Protein AF-0000000084819377 (afdb_homodimer)

Foldseek 3Di:
DAADAADVVLVVLLVVLVVVLCCCVLELCVLVDDCQQAVDPVHPNVVSVVVNVVVCVVQVDPPSVDPLVPDDPLVNVVSVCCVPPVNVLSVVSNVQSPDRSHHDLVNLVSLLVNLVSQLVSLVVVLVVLVVPDCVVPPPVSSCCCNCPVRVCSNVVSVVSNVVSVVVVVVVVVVVVVVVVD/DAADAADVVLVVLLVVLVVVLCCLVLELCVLVDDCQQAVDPVHPNVVSVVVNVVCCVVQVDVPSVDDLVPDDPLVNVVSVCCVPPVNVLSVVSNVQSPDRRHHDLVNLVSLLVNLVSQLVSLVVVLVVLVVPDCVVPPPVSSCCCNCPVRVCSNVVSVVSNVVSVVVVVVVVVVVVVVVVD

Structure (mmCIF, N/CA/C/O backbone):
data_AF-0000000084819377-model_v1
#
loop_
_entity.id
_entity.type
_entity.pdbx_description
1 polymer 'Efficient mitochondria targeting-associated protein 19'
#
loop_
_atom_site.group_PDB
_atom_site.id
_atom_site.type_symbol
_atom_site.label_atom_id
_atom_site.label_alt_id
_atom_site.label_comp_id
_atom_site.label_asym_id
_atom_site.label_entity_id
_atom_site.label_seq_id
_atom_site.pdbx_PDB_ins_code
_atom_site.Cartn_x
_atom_site.Cartn_y
_atom_site.Cartn_z
_atom_site.occupancy
_atom_site.B_iso_or_equiv
_atom_site.auth_seq_id
_atom_site.auth_comp_id
_atom_site.auth_asym_id
_atom_site.auth_atom_id
_atom_site.pdbx_PDB_model_num
ATOM 1 N N . MET A 1 1 ? -9 20.891 17.906 1 63.66 1 MET A N 1
ATOM 2 C CA . MET A 1 1 ? -8.227 21.25 16.719 1 63.66 1 MET A CA 1
ATOM 3 C C . MET A 1 1 ? -9.133 21.812 15.625 1 63.66 1 MET A C 1
ATOM 5 O O . MET A 1 1 ? -10.227 21.297 15.391 1 63.66 1 MET A O 1
ATOM 9 N N . SER A 1 2 ? -8.789 22.969 15.109 1 68.5 2 SER A N 1
ATOM 10 C CA . SER A 1 2 ? -9.695 23.734 14.258 1 68.5 2 SER A CA 1
ATOM 11 C C . SER A 1 2 ? -10.039 22.969 12.984 1 68.5 2 SER A C 1
ATOM 13 O O . SER A 1 2 ? -9.148 22.422 12.328 1 68.5 2 SER A O 1
ATOM 15 N N . ALA A 1 3 ? -11.375 22.828 12.727 1 75.44 3 ALA A N 1
ATOM 16 C CA . ALA A 1 3 ? -11.914 22.172 11.539 1 75.44 3 ALA A CA 1
ATOM 17 C C . ALA A 1 3 ? -11.914 23.109 10.336 1 75.44 3 ALA A C 1
ATOM 19 O O . ALA A 1 3 ? -12.055 24.328 10.492 1 75.44 3 ALA A O 1
ATOM 20 N N . LEU A 1 4 ? -11.492 22.594 9.141 1 74.88 4 LEU A N 1
ATOM 21 C CA . LEU A 1 4 ? -11.672 23.344 7.898 1 74.88 4 LEU A CA 1
ATOM 22 C C . LEU A 1 4 ? -13.125 23.297 7.445 1 74.88 4 LEU A C 1
ATOM 24 O O . LEU A 1 4 ? -13.789 22.266 7.59 1 74.88 4 LEU A O 1
ATOM 28 N N . PRO A 1 5 ? -13.547 24.406 6.992 1 79.25 5 PRO A N 1
ATOM 29 C CA . PRO A 1 5 ? -14.945 24.453 6.559 1 79.25 5 PRO A CA 1
ATOM 30 C C . PRO A 1 5 ? -15.258 23.438 5.453 1 79.25 5 PRO A C 1
ATOM 32 O O . PRO A 1 5 ? -14.391 23.141 4.621 1 79.25 5 PRO A O 1
ATOM 35 N N . ARG A 1 6 ? -16.5 23.047 5.551 1 84.5 6 ARG A N 1
ATOM 36 C CA . ARG A 1 6 ? -16.984 22.047 4.605 1 84.5 6 ARG A CA 1
ATOM 37 C C . ARG A 1 6 ? -17.031 22.609 3.188 1 84.5 6 ARG A C 1
ATOM 39 O O . ARG A 1 6 ? -17.453 23.75 2.984 1 84.5 6 ARG A O 1
ATOM 46 N N . THR A 1 7 ? -16.484 21.812 2.221 1 87.31 7 THR A N 1
ATOM 47 C CA . THR A 1 7 ? -16.484 22.172 0.808 1 87.31 7 THR A CA 1
ATOM 48 C C . THR A 1 7 ? -17.266 21.141 -0.011 1 87.31 7 THR A C 1
ATOM 50 O O . THR A 1 7 ? -17.766 20.156 0.534 1 87.31 7 THR A O 1
ATOM 53 N N . TRP A 1 8 ? -17.422 21.5 -1.305 1 91 8 TRP A N 1
ATOM 54 C CA . TRP A 1 8 ? -18.125 20.562 -2.18 1 91 8 TRP A CA 1
ATOM 55 C C . TRP A 1 8 ? -17.375 19.234 -2.27 1 91 8 TRP A C 1
ATOM 57 O O . TRP A 1 8 ? -17.984 18.188 -2.51 1 91 8 TRP A O 1
ATOM 67 N N . ARG A 1 9 ? -16.062 19.312 -2.059 1 93.56 9 ARG A N 1
ATOM 68 C CA . ARG A 1 9 ? -15.266 18.094 -2.104 1 93.56 9 ARG A CA 1
ATOM 69 C C . ARG A 1 9 ? -15.648 17.156 -0.972 1 93.56 9 ARG A C 1
ATOM 71 O O . ARG A 1 9 ? -15.625 15.93 -1.145 1 93.56 9 ARG A O 1
ATOM 78 N N . ASP A 1 10 ? -15.961 17.688 0.132 1 94.88 10 ASP A N 1
ATOM 79 C CA . ASP A 1 10 ? -16.375 16.859 1.26 1 94.88 10 ASP A CA 1
ATOM 80 C C . ASP A 1 10 ? -17.656 16.094 0.938 1 94.88 10 ASP A C 1
ATOM 82 O O . ASP A 1 10 ? -17.812 14.938 1.333 1 94.88 10 ASP A O 1
ATOM 86 N N . ASN A 1 11 ? -18.547 16.781 0.23 1 94.88 11 ASN A N 1
ATOM 87 C CA . ASN A 1 11 ? -19.75 16.094 -0.208 1 94.88 11 ASN A CA 1
ATOM 88 C C . ASN A 1 11 ? -19.453 14.977 -1.2 1 94.88 11 ASN A C 1
ATOM 90 O O . ASN A 1 11 ? -20.047 13.906 -1.136 1 94.88 11 ASN A O 1
ATOM 94 N N . ALA A 1 12 ? -18.547 15.281 -2.094 1 96.69 12 ALA A N 1
ATOM 95 C CA . ALA A 1 12 ? -18.141 14.266 -3.061 1 96.69 12 ALA A CA 1
ATOM 96 C C . ALA A 1 12 ? -17.5 13.062 -2.361 1 96.69 12 ALA A C 1
ATOM 98 O O . ALA A 1 12 ? -17.797 11.914 -2.693 1 96.69 12 ALA A O 1
ATOM 99 N N . TYR A 1 13 ? -16.656 13.367 -1.35 1 97.31 13 TYR A N 1
ATOM 100 C CA . TYR A 1 13 ? -15.992 12.297 -0.609 1 97.31 13 TYR A CA 1
ATOM 101 C C . TYR A 1 13 ? -17 11.477 0.185 1 97.31 13 TYR A C 1
ATOM 103 O O . TYR A 1 13 ? -16.828 10.266 0.357 1 97.31 13 TYR A O 1
ATOM 111 N N . LEU A 1 14 ? -18.016 12.164 0.65 1 96.94 14 LEU A N 1
ATOM 112 C CA . LEU A 1 14 ? -19.078 11.461 1.362 1 96.94 14 LEU A CA 1
ATOM 113 C C . LEU A 1 14 ? -19.781 10.461 0.449 1 96.94 14 LEU A C 1
ATOM 115 O O . LEU A 1 14 ? -19.984 9.312 0.83 1 96.94 14 LEU A O 1
ATOM 119 N N . VAL A 1 15 ? -20.078 10.875 -0.725 1 97.81 15 VAL A N 1
ATOM 120 C CA . VAL A 1 15 ? -20.734 10 -1.688 1 97.81 15 VAL A CA 1
ATOM 121 C C . VAL A 1 15 ? -19.812 8.852 -2.064 1 97.81 15 VAL A C 1
ATOM 123 O O . VAL A 1 15 ? -20.234 7.688 -2.062 1 97.81 15 VAL A O 1
ATOM 126 N N . ILE A 1 16 ? -18.609 9.148 -2.338 1 97.75 16 ILE A N 1
ATOM 127 C CA . ILE A 1 16 ? -17.641 8.156 -2.773 1 97.75 16 ILE A CA 1
ATOM 128 C C . ILE A 1 16 ? -17.406 7.133 -1.662 1 97.75 16 ILE A C 1
ATOM 130 O O . ILE A 1 16 ? -17.375 5.93 -1.915 1 97.75 16 ILE A O 1
ATOM 134 N N . SER A 1 17 ? -17.25 7.602 -0.438 1 98 17 SER A N 1
ATOM 135 C CA . SER A 1 17 ? -17.031 6.699 0.684 1 98 17 SER A CA 1
ATOM 136 C C . SER A 1 17 ? -18.25 5.84 0.956 1 98 17 SER A C 1
ATOM 138 O O . SER A 1 17 ? -18.141 4.688 1.374 1 98 17 SER A O 1
ATOM 140 N N . SER A 1 18 ? -19.406 6.41 0.743 1 98 18 SER A N 1
ATOM 141 C CA . SER A 1 18 ? -20.641 5.633 0.896 1 98 18 SER A CA 1
ATOM 142 C C . SER A 1 18 ? -20.719 4.52 -0.145 1 98 18 SER A C 1
ATOM 144 O O . SER A 1 18 ? -21.125 3.4 0.169 1 98 18 SER A O 1
ATOM 146 N N . ILE A 1 19 ? -20.359 4.875 -1.316 1 97.44 19 ILE A N 1
ATOM 147 C CA . ILE A 1 19 ? -20.328 3.881 -2.385 1 97.44 19 ILE A CA 1
ATOM 148 C C . ILE A 1 19 ? -19.312 2.787 -2.055 1 97.44 19 ILE A C 1
ATOM 150 O O . ILE A 1 19 ? -19.609 1.599 -2.215 1 97.44 19 ILE A O 1
ATOM 154 N N . GLN A 1 20 ? -18.188 3.188 -1.617 1 97.69 20 GLN A N 1
ATOM 155 C CA . GLN A 1 20 ? -17.141 2.236 -1.249 1 97.69 20 GLN A CA 1
ATOM 156 C C . GLN A 1 20 ? -17.609 1.321 -0.12 1 97.69 20 GLN A C 1
ATOM 158 O O . GLN A 1 20 ? -17.391 0.108 -0.169 1 97.69 20 GLN A O 1
ATOM 163 N N . LEU A 1 21 ? -18.188 1.901 0.878 1 97.75 21 LEU A N 1
ATOM 164 C CA . LEU A 1 21 ? -18.703 1.137 2.006 1 97.75 21 LEU A CA 1
ATOM 165 C C . LEU A 1 21 ? -19.75 0.124 1.539 1 97.75 21 LEU A C 1
ATOM 167 O O . LEU A 1 21 ? -19.703 -1.045 1.93 1 97.75 21 LEU A O 1
ATOM 171 N N . SER A 1 22 ? -20.656 0.529 0.67 1 96.5 22 SER A N 1
ATOM 172 C CA . SER A 1 22 ? -21.688 -0.348 0.128 1 96.5 22 SER A CA 1
ATOM 173 C C . SER A 1 22 ? -21.078 -1.485 -0.685 1 96.5 22 SER A C 1
ATOM 175 O O . SER A 1 22 ? -21.469 -2.643 -0.539 1 96.5 22 SER A O 1
ATOM 177 N N . ALA A 1 23 ? -20.109 -1.121 -1.503 1 94.44 23 ALA A N 1
ATOM 178 C CA . ALA A 1 23 ? -19.453 -2.131 -2.328 1 94.44 23 ALA A CA 1
ATOM 179 C C . ALA A 1 23 ? -18.75 -3.174 -1.464 1 94.44 23 ALA A C 1
ATOM 181 O O . ALA A 1 23 ? -18.781 -4.371 -1.762 1 94.44 23 ALA A O 1
ATOM 182 N N . ILE A 1 24 ? -18.078 -2.711 -0.357 1 96.19 24 ILE A N 1
ATOM 183 C CA . ILE A 1 24 ? -17.391 -3.613 0.556 1 96.19 24 ILE A CA 1
ATOM 184 C C . ILE A 1 24 ? -18.391 -4.578 1.187 1 96.19 24 ILE A C 1
ATOM 186 O O . ILE A 1 24 ? -18.172 -5.797 1.168 1 96.19 24 ILE A O 1
ATOM 190 N N . LEU A 1 25 ? -19.484 -4.105 1.617 1 94.75 25 LEU A N 1
ATOM 191 C CA . LEU A 1 25 ? -20.453 -4.887 2.381 1 94.75 25 LEU A CA 1
ATOM 192 C C . LEU A 1 25 ? -21.297 -5.77 1.459 1 94.75 25 LEU A C 1
ATOM 194 O O . LEU A 1 25 ? -21.641 -6.898 1.815 1 94.75 25 LEU A O 1
ATOM 198 N N . LEU A 1 26 ? -21.531 -5.293 0.238 1 92.62 26 LEU A N 1
ATOM 199 C CA . LEU A 1 26 ? -22.531 -5.961 -0.597 1 92.62 26 LEU A CA 1
ATOM 200 C C . LEU A 1 26 ? -21.844 -6.855 -1.632 1 92.62 26 LEU A C 1
ATOM 202 O O . LEU A 1 26 ? -22.484 -7.754 -2.188 1 92.62 26 LEU A O 1
ATOM 206 N N . VAL A 1 27 ? -20.609 -6.605 -1.867 1 90.81 27 VAL A N 1
ATOM 207 C CA . VAL A 1 27 ? -19.969 -7.344 -2.953 1 90.81 27 VAL A CA 1
ATOM 208 C C . VAL A 1 27 ? -18.719 -8.047 -2.434 1 90.81 27 VAL A C 1
ATOM 210 O O . VAL A 1 27 ? -18.672 -9.281 -2.4 1 90.81 27 VAL A O 1
ATOM 213 N N . ASP A 1 28 ? -17.859 -7.293 -1.854 1 91.75 28 ASP A N 1
ATOM 214 C CA . ASP A 1 28 ? -16.516 -7.805 -1.569 1 91.75 28 ASP A CA 1
ATOM 215 C C . ASP A 1 28 ? -16.547 -8.805 -0.416 1 91.75 28 ASP A C 1
ATOM 217 O O . ASP A 1 28 ? -15.82 -9.797 -0.429 1 91.75 28 ASP A O 1
ATOM 221 N N . LEU A 1 29 ? -17.391 -8.594 0.552 1 92 29 LEU A N 1
ATOM 222 C CA . LEU A 1 29 ? -17.281 -9.375 1.776 1 92 29 LEU A CA 1
ATOM 223 C C . LEU A 1 29 ? -18.359 -10.453 1.831 1 92 29 LEU A C 1
ATOM 225 O O . LEU A 1 29 ? -18.391 -11.266 2.76 1 92 29 LEU A O 1
ATOM 229 N N . VAL A 1 30 ? -19.156 -10.586 0.846 1 89.81 30 VAL A N 1
ATOM 230 C CA . VAL A 1 30 ? -20.297 -11.508 0.843 1 89.81 30 VAL A CA 1
ATOM 231 C C . VAL A 1 30 ? -19.781 -12.938 1.033 1 89.81 30 VAL A C 1
ATOM 233 O O . VAL A 1 30 ? -20.375 -13.727 1.775 1 89.81 30 VAL A O 1
ATOM 236 N N . PRO A 1 31 ? -18.672 -13.281 0.448 1 86.75 31 PRO A N 1
ATOM 237 C CA . PRO A 1 31 ? -18.156 -14.648 0.643 1 86.75 31 PRO A CA 1
ATOM 238 C C . PRO A 1 31 ? -17.812 -14.945 2.1 1 86.75 31 PRO A C 1
ATOM 240 O O . PRO A 1 31 ? -17.672 -16.109 2.479 1 86.75 31 PRO A O 1
ATOM 243 N N . PHE A 1 32 ? -17.688 -13.992 2.893 1 90 32 PHE A N 1
ATOM 244 C CA . PHE A 1 32 ? -17.281 -14.188 4.281 1 90 32 PHE A CA 1
ATOM 245 C C . PHE A 1 32 ? -18.484 -14.172 5.207 1 90 32 PHE A C 1
ATOM 247 O O . PHE A 1 32 ? -18.359 -14.422 6.406 1 90 32 PHE A O 1
ATOM 254 N N . TYR A 1 33 ? -19.609 -13.906 4.562 1 90.69 33 TYR A N 1
ATOM 255 C CA . TYR A 1 33 ? -20.828 -13.977 5.359 1 90.69 33 TYR A CA 1
ATOM 256 C C . TYR A 1 33 ? -21.266 -15.422 5.547 1 90.69 33 TYR A C 1
ATOM 258 O O . TYR A 1 33 ? -21.031 -16.266 4.684 1 90.69 33 TYR A O 1
ATOM 266 N N . PRO A 1 34 ? -21.891 -15.688 6.742 1 90.69 34 PRO A N 1
ATOM 267 C CA . PRO A 1 34 ? -22.484 -17.031 6.859 1 90.69 34 PRO A CA 1
ATOM 268 C C . PRO A 1 34 ? -23.5 -17.328 5.758 1 90.69 34 PRO A C 1
ATOM 270 O O . PRO A 1 34 ? -24.344 -16.484 5.453 1 90.69 34 PRO A O 1
ATOM 273 N N . SER A 1 35 ? -23.328 -18.453 5.129 1 87 35 SER A N 1
ATOM 274 C CA . SER A 1 35 ? -24.156 -18.812 3.988 1 87 35 SER A CA 1
ATOM 275 C C . SER A 1 35 ? -25.625 -18.812 4.359 1 87 35 SER A C 1
ATOM 277 O O . SER A 1 35 ? -26.5 -18.609 3.506 1 87 35 SER A O 1
ATOM 279 N N . SER A 1 36 ? -26 -19 5.559 1 88.12 36 SER A N 1
ATOM 280 C CA . SER A 1 36 ? -27.391 -19.047 6.02 1 88.12 36 SER A CA 1
ATOM 281 C C . SER A 1 36 ? -28.062 -17.688 5.867 1 88.12 36 SER A C 1
ATOM 283 O O . SER A 1 36 ? -29.297 -17.594 5.824 1 88.12 36 SER A O 1
ATOM 285 N N . LEU A 1 37 ? -27.188 -16.719 5.66 1 88.19 37 LEU A N 1
ATOM 286 C CA . LEU A 1 37 ? -27.734 -15.367 5.633 1 88.19 37 LEU A CA 1
ATOM 287 C C . LEU A 1 37 ? -28.188 -15 4.223 1 88.19 37 LEU A C 1
ATOM 289 O O . LEU A 1 37 ? -29.047 -14.133 4.051 1 88.19 37 LEU A O 1
ATOM 293 N N . TYR A 1 38 ? -27.656 -15.648 3.203 1 88.44 38 TYR A N 1
ATOM 294 C CA . TYR A 1 38 ? -27.953 -15.117 1.879 1 88.44 38 TYR A CA 1
ATOM 295 C C . TYR A 1 38 ? -28.094 -16.234 0.858 1 88.44 38 TYR A C 1
ATOM 297 O O . TYR A 1 38 ? -28.641 -16.031 -0.23 1 88.44 38 TYR A O 1
ATOM 305 N N . ALA A 1 39 ? -27.703 -17.438 1.119 1 84.94 39 ALA A N 1
ATOM 306 C CA . ALA A 1 39 ? -27.625 -18.5 0.118 1 84.94 39 ALA A CA 1
ATOM 307 C C . ALA A 1 39 ? -29.016 -19.016 -0.245 1 84.94 39 ALA A C 1
ATOM 309 O O . ALA A 1 39 ? -29.312 -19.25 -1.419 1 84.94 39 ALA A O 1
ATOM 310 N N . ASP A 1 40 ? -29.844 -19.062 0.754 1 88.44 40 ASP A N 1
ATOM 311 C CA . ASP A 1 40 ? -31.188 -19.594 0.55 1 88.44 40 ASP A CA 1
ATOM 312 C C . ASP A 1 40 ? -32.125 -18.5 0.044 1 88.44 40 ASP A C 1
ATOM 314 O O . ASP A 1 40 ? -32.062 -17.359 0.515 1 88.44 40 ASP A O 1
ATOM 318 N N . PRO A 1 41 ? -32.938 -18.828 -0.947 1 90 41 PRO A N 1
ATOM 319 C CA . PRO A 1 41 ? -33.875 -17.828 -1.466 1 90 41 PRO A CA 1
ATOM 320 C C . PRO A 1 41 ? -34.781 -17.266 -0.385 1 90 41 PRO A C 1
ATOM 322 O O . PRO A 1 41 ? -35.312 -16.156 -0.521 1 90 41 PRO A O 1
ATOM 325 N N . SER A 1 42 ? -35.031 -17.938 0.578 1 88.38 42 SER A N 1
ATOM 326 C CA . SER A 1 42 ? -35.906 -17.5 1.659 1 88.38 42 SER A CA 1
ATOM 327 C C . SER A 1 42 ? -35.156 -16.641 2.666 1 88.38 42 SER A C 1
ATOM 329 O O . SER A 1 42 ? -35.75 -16.047 3.561 1 88.38 42 SER A O 1
ATOM 331 N N . SER A 1 43 ? -33.875 -16.516 2.508 1 88.44 43 SER A N 1
ATOM 332 C CA . SER A 1 43 ? -33.062 -15.742 3.436 1 88.44 43 SER A CA 1
ATOM 333 C C . SER A 1 43 ? -33.344 -14.25 3.283 1 88.44 43 SER A C 1
ATOM 335 O O . SER A 1 43 ? -33.625 -13.773 2.182 1 88.44 43 SER A O 1
ATOM 337 N N . PRO A 1 44 ? -33.406 -13.5 4.355 1 86.69 44 PRO A N 1
ATOM 338 C CA . PRO A 1 44 ? -33.656 -12.062 4.316 1 86.69 44 PRO A CA 1
ATOM 339 C C . PRO A 1 44 ? -32.656 -11.297 3.461 1 86.69 44 PRO A C 1
ATOM 341 O O . PRO A 1 44 ? -33 -10.227 2.928 1 86.69 44 PRO A O 1
ATOM 344 N N . LEU A 1 45 ? -31.469 -11.844 3.303 1 91.12 45 LEU A N 1
ATOM 345 C CA . LEU A 1 45 ? -30.453 -11.133 2.539 1 91.12 45 LEU A CA 1
ATOM 346 C C . LEU A 1 45 ? -30.141 -11.867 1.24 1 91.12 45 LEU A C 1
ATOM 348 O O . LEU A 1 45 ? -29 -11.844 0.766 1 91.12 45 LEU A O 1
ATOM 352 N N . HIS A 1 46 ? -31.062 -12.523 0.689 1 93 46 HIS A N 1
ATOM 353 C CA . HIS A 1 46 ? -30.859 -13.297 -0.527 1 93 46 HIS A CA 1
ATOM 354 C C . HIS A 1 46 ? -30.469 -12.406 -1.695 1 93 46 HIS A C 1
ATOM 356 O O . HIS A 1 46 ? -29.828 -12.859 -2.648 1 93 46 HIS A O 1
ATOM 362 N N . PHE A 1 47 ? -30.875 -11.133 -1.58 1 92.31 47 PHE A N 1
ATOM 363 C CA . PHE A 1 47 ? -30.516 -10.195 -2.643 1 92.31 47 PHE A CA 1
ATOM 364 C C . PHE A 1 47 ? -29.016 -10.109 -2.807 1 92.31 47 PHE A C 1
ATOM 366 O O . PHE A 1 47 ? -28.516 -9.812 -3.896 1 92.31 47 PHE A O 1
ATOM 373 N N . LEU A 1 48 ? -28.203 -10.391 -1.844 1 92.06 48 LEU A N 1
ATOM 374 C CA . LEU A 1 48 ? -26.75 -10.383 -1.918 1 92.06 48 LEU A CA 1
ATOM 375 C C . LEU A 1 48 ? -26.25 -11.477 -2.854 1 92.06 48 LEU A C 1
ATOM 377 O O . LEU A 1 48 ? -25.297 -11.266 -3.611 1 92.06 48 LEU A O 1
ATOM 381 N N . GLN A 1 49 ? -26.875 -12.562 -2.785 1 90.44 49 GLN A N 1
ATOM 382 C CA . GLN A 1 49 ? -26.516 -13.664 -3.672 1 90.44 49 GLN A CA 1
ATOM 383 C C . GLN A 1 49 ? -26.828 -13.328 -5.125 1 90.44 49 GLN A C 1
ATOM 385 O O . GLN A 1 49 ? -26.047 -13.641 -6.027 1 90.44 49 GLN A O 1
ATOM 390 N N . LEU A 1 50 ? -27.969 -12.727 -5.289 1 91.75 50 LEU A N 1
ATOM 391 C CA . LEU A 1 50 ? -28.375 -12.352 -6.641 1 91.75 50 LEU A CA 1
ATOM 392 C C . LEU A 1 50 ? -27.391 -11.344 -7.234 1 91.75 50 LEU A C 1
ATOM 394 O O . LEU A 1 50 ? -27.031 -11.445 -8.406 1 91.75 50 LEU A O 1
ATOM 398 N N . LEU A 1 51 ? -27.016 -10.438 -6.414 1 91.69 51 LEU A N 1
ATOM 399 C CA . LEU A 1 51 ? -26.047 -9.445 -6.852 1 91.69 51 LEU A CA 1
ATOM 400 C C . LEU A 1 51 ? -24.719 -10.109 -7.195 1 91.69 51 LEU A C 1
ATOM 402 O O . LEU A 1 51 ? -24.094 -9.781 -8.211 1 91.69 51 LEU A O 1
ATOM 406 N N . ARG A 1 52 ? -24.344 -10.953 -6.371 1 90.06 52 ARG A N 1
ATOM 407 C CA . ARG A 1 52 ? -23.094 -11.664 -6.59 1 90.06 52 ARG A CA 1
ATOM 408 C C . ARG A 1 52 ? -23.141 -12.492 -7.871 1 90.06 52 ARG A C 1
ATOM 410 O O . ARG A 1 52 ? -22.203 -12.477 -8.664 1 90.06 52 ARG A O 1
ATOM 417 N N . ASP A 1 53 ? -24.219 -13.203 -8.07 1 90.56 53 ASP A N 1
ATOM 418 C CA . ASP A 1 53 ? -24.406 -14.008 -9.273 1 90.56 53 ASP A CA 1
ATOM 419 C C . ASP A 1 53 ? -24.375 -13.141 -10.523 1 90.56 53 ASP A C 1
ATOM 421 O O . ASP A 1 53 ? -23.75 -13.516 -11.523 1 90.56 53 ASP A O 1
ATOM 425 N N . PHE A 1 54 ? -25.047 -12.07 -10.469 1 93.38 54 PHE A N 1
ATOM 426 C CA . PHE A 1 54 ? -25.031 -11.133 -11.594 1 93.38 54 PHE A CA 1
ATOM 427 C C . PHE A 1 54 ? -23.609 -10.68 -11.906 1 93.38 54 PHE A C 1
ATOM 429 O O . PHE A 1 54 ? -23.203 -10.656 -13.062 1 93.38 54 PHE A O 1
ATOM 436 N N . TYR A 1 55 ? -22.859 -10.297 -10.836 1 92.12 55 TYR A N 1
ATOM 437 C CA . TYR A 1 55 ? -21.5 -9.82 -10.984 1 92.12 55 TYR A CA 1
ATOM 438 C C . TYR A 1 55 ? -20.609 -10.891 -11.594 1 92.12 55 TYR A C 1
ATOM 440 O O . TYR A 1 55 ? -19.828 -10.617 -12.516 1 92.12 55 TYR A O 1
ATOM 448 N N . ILE A 1 56 ? -20.781 -12.094 -11.211 1 91.19 56 ILE A N 1
ATOM 449 C CA . ILE A 1 56 ? -19.969 -13.203 -11.688 1 91.19 56 ILE A CA 1
ATOM 450 C C . ILE A 1 56 ? -20.344 -13.523 -13.133 1 91.19 56 ILE A C 1
ATOM 452 O O . ILE A 1 56 ? -19.469 -13.75 -13.977 1 91.19 56 ILE A O 1
ATOM 456 N N . GLN A 1 57 ? -21.625 -13.531 -13.406 1 93.06 57 GLN A N 1
ATOM 457 C CA . GLN A 1 57 ? -22.078 -13.836 -14.75 1 93.06 57 GLN A CA 1
ATOM 458 C C . GLN A 1 57 ? -21.656 -12.758 -15.742 1 93.06 57 GLN A C 1
ATOM 460 O O . GLN A 1 57 ? -21.297 -13.062 -16.891 1 93.06 57 GLN A O 1
ATOM 465 N N . THR A 1 58 ? -21.672 -11.562 -15.289 1 93.5 58 THR A N 1
ATOM 466 C CA . THR A 1 58 ? -21.391 -10.43 -16.172 1 93.5 58 THR A CA 1
ATOM 467 C C . THR A 1 58 ? -19.891 -10.289 -16.406 1 93.5 58 THR A C 1
ATOM 469 O O . THR A 1 58 ? -19.469 -10.07 -17.547 1 93.5 58 THR A O 1
ATOM 472 N N . TYR A 1 59 ? -19.109 -10.484 -15.359 1 93.44 59 TYR A N 1
ATOM 473 C CA . TYR A 1 59 ? -17.703 -10.102 -15.469 1 93.44 59 TYR A CA 1
ATOM 474 C C . TYR A 1 59 ? -16.797 -11.328 -15.398 1 93.44 59 TYR A C 1
ATOM 476 O O . TYR A 1 59 ? -15.625 -11.258 -15.742 1 93.44 59 TYR A O 1
ATOM 484 N N . ASN A 1 60 ? -17.25 -12.422 -14.945 1 93.88 60 ASN A N 1
ATOM 485 C CA . ASN A 1 60 ? -16.438 -13.609 -14.75 1 93.88 60 ASN A CA 1
ATOM 486 C C . ASN A 1 60 ? -15.148 -13.289 -14 1 93.88 60 ASN A C 1
ATOM 488 O O . ASN A 1 60 ? -14.062 -13.695 -14.414 1 93.88 60 ASN A O 1
ATOM 492 N N . ASP A 1 61 ? -15.266 -12.547 -12.93 1 92.25 61 ASP A N 1
ATOM 493 C CA . ASP A 1 61 ? -14.133 -12.102 -12.125 1 92.25 61 ASP A CA 1
ATOM 494 C C . ASP A 1 61 ? -13.438 -13.273 -11.445 1 92.25 61 ASP A C 1
ATOM 496 O O . ASP A 1 61 ? -14.039 -13.945 -10.602 1 92.25 61 ASP A O 1
ATOM 500 N N . PRO A 1 62 ? -12.234 -13.453 -11.812 1 92.5 62 PRO A N 1
ATOM 501 C CA . PRO A 1 62 ? -11.547 -14.617 -11.25 1 92.5 62 PRO A CA 1
ATOM 502 C C . PRO A 1 62 ? -11.43 -14.555 -9.734 1 92.5 62 PRO A C 1
ATOM 504 O O . PRO A 1 62 ? -11.328 -15.594 -9.07 1 92.5 62 PRO A O 1
ATOM 507 N N . TYR A 1 63 ? -11.453 -13.406 -9.156 1 92.44 63 TYR A N 1
ATOM 508 C CA . TYR A 1 63 ? -11.328 -13.258 -7.715 1 92.44 63 TYR A CA 1
ATOM 509 C C . TYR A 1 63 ? -12.617 -13.664 -7.008 1 92.44 63 TYR A C 1
ATOM 511 O O . TYR A 1 63 ? -12.617 -13.906 -5.797 1 92.44 63 TYR A O 1
ATOM 519 N N . PHE A 1 64 ? -13.695 -13.734 -7.789 1 89.88 64 PHE A N 1
ATOM 520 C CA . PHE A 1 64 ? -14.992 -14.078 -7.203 1 89.88 64 PHE A CA 1
ATOM 521 C C . PHE A 1 64 ? -15.383 -15.508 -7.559 1 89.88 64 PHE A C 1
ATOM 523 O O . PHE A 1 64 ? -16.125 -16.156 -6.82 1 89.88 64 PHE A O 1
ATOM 530 N N . VAL A 1 65 ? -14.859 -15.977 -8.688 1 90.44 65 VAL A N 1
ATOM 531 C CA . VAL A 1 65 ? -15.195 -17.312 -9.148 1 90.44 65 VAL A CA 1
ATOM 532 C C . VAL A 1 65 ? -14.336 -18.344 -8.422 1 90.44 65 VAL A C 1
ATOM 534 O O . VAL A 1 65 ? -14.773 -19.469 -8.156 1 90.44 65 VAL A O 1
ATOM 537 N N . THR A 1 66 ? -13.156 -17.953 -8.016 1 90.75 66 THR A N 1
ATOM 538 C CA . THR A 1 66 ? -12.211 -18.828 -7.344 1 90.75 66 THR A CA 1
ATOM 539 C C . THR A 1 66 ? -12.508 -18.906 -5.848 1 90.75 66 THR A C 1
ATOM 541 O O . THR A 1 66 ? -12.719 -17.875 -5.199 1 90.75 66 THR A O 1
ATOM 544 N N . PRO A 1 67 ? -12.578 -20.141 -5.336 1 88.81 67 PRO A N 1
ATOM 545 C CA . PRO A 1 67 ? -12.719 -20.25 -3.883 1 88.81 67 PRO A CA 1
ATOM 546 C C . PRO A 1 67 ? -11.594 -19.547 -3.127 1 88.81 67 PRO A C 1
ATOM 548 O O . PRO A 1 67 ? -10.477 -19.438 -3.635 1 88.81 67 PRO A O 1
ATOM 551 N N . HIS A 1 68 ? -11.922 -19.094 -1.93 1 86.88 68 HIS A N 1
ATOM 552 C CA . HIS A 1 68 ? -11.008 -18.266 -1.153 1 86.88 68 HIS A CA 1
ATOM 553 C C . HIS A 1 68 ? -9.664 -18.953 -0.959 1 86.88 68 HIS A C 1
ATOM 555 O O . HIS A 1 68 ? -8.609 -18.328 -1.081 1 86.88 68 HIS A O 1
ATOM 561 N N . ASP A 1 69 ? -9.664 -20.234 -0.72 1 88.25 69 ASP A N 1
ATOM 562 C CA . ASP A 1 69 ? -8.445 -20.984 -0.46 1 88.25 69 ASP A CA 1
ATOM 563 C C . ASP A 1 69 ? -7.566 -21.062 -1.708 1 88.25 69 ASP A C 1
ATOM 565 O O . ASP A 1 69 ? -6.348 -21.234 -1.61 1 88.25 69 ASP A O 1
ATOM 569 N N . GLY A 1 70 ? -8.164 -20.906 -2.916 1 91.75 70 GLY A N 1
ATOM 570 C CA . GLY A 1 70 ? -7.445 -21.016 -4.176 1 91.75 70 GLY A CA 1
ATOM 571 C C . GLY A 1 70 ? -6.941 -19.672 -4.684 1 91.75 70 GLY A C 1
ATOM 572 O O . GLY A 1 70 ? -6.227 -19.609 -5.684 1 91.75 70 GLY A O 1
ATOM 573 N N . LEU A 1 71 ? -7.297 -18.594 -3.938 1 94.19 71 LEU A N 1
ATOM 574 C CA . LEU A 1 71 ? -6.879 -17.266 -4.355 1 94.19 71 LEU A CA 1
ATOM 575 C C . LEU A 1 71 ? -5.395 -17.047 -4.09 1 94.19 71 LEU A C 1
ATOM 577 O O . LEU A 1 71 ? -4.824 -17.672 -3.195 1 94.19 71 LEU A O 1
ATOM 581 N N . PRO A 1 72 ? -4.816 -16.188 -4.895 1 95.38 72 PRO A N 1
ATOM 582 C CA . PRO A 1 72 ? -3.414 -15.867 -4.613 1 95.38 72 PRO A CA 1
ATOM 583 C C . PRO A 1 72 ? -3.217 -15.234 -3.24 1 95.38 72 PRO A C 1
ATOM 585 O O . PRO A 1 72 ? -4.113 -14.547 -2.736 1 95.38 72 PRO A O 1
ATOM 588 N N . SER A 1 73 ? -2.059 -15.477 -2.658 1 96.12 73 SER A N 1
ATOM 589 C CA . SER A 1 73 ? -1.771 -15.055 -1.292 1 96.12 73 SER A CA 1
ATOM 590 C C . SER A 1 73 ? -1.966 -13.555 -1.127 1 96.12 73 SER A C 1
ATOM 592 O O . SER A 1 73 ? -2.531 -13.102 -0.13 1 96.12 73 SER A O 1
ATOM 594 N N . TRP A 1 74 ? -1.463 -12.797 -2.123 1 97.19 74 TRP A N 1
ATOM 595 C CA . TRP A 1 74 ? -1.54 -11.344 -2.008 1 97.19 74 TRP A CA 1
ATOM 596 C C . TRP A 1 74 ? -2.992 -10.875 -1.956 1 97.19 74 TRP A C 1
ATOM 598 O O . TRP A 1 74 ? -3.326 -9.945 -1.217 1 97.19 74 TRP A O 1
ATOM 608 N N . PHE A 1 75 ? -3.861 -11.523 -2.723 1 96.94 75 PHE A N 1
ATOM 609 C CA . PHE A 1 75 ? -5.262 -11.125 -2.738 1 96.94 75 PHE A CA 1
ATOM 610 C C . PHE A 1 75 ? -5.957 -11.523 -1.443 1 96.94 75 PHE A C 1
ATOM 612 O O . PHE A 1 75 ? -6.824 -10.805 -0.947 1 96.94 75 PHE A O 1
ATOM 619 N N . LYS A 1 76 ? -5.578 -12.648 -0.891 1 96.25 76 LYS A N 1
ATOM 620 C CA . LYS A 1 76 ? -6.098 -13.031 0.419 1 96.25 76 LYS A CA 1
ATOM 621 C C . LYS A 1 76 ? -5.766 -11.977 1.472 1 96.25 76 LYS A C 1
ATOM 623 O O . LYS A 1 76 ? -6.629 -11.586 2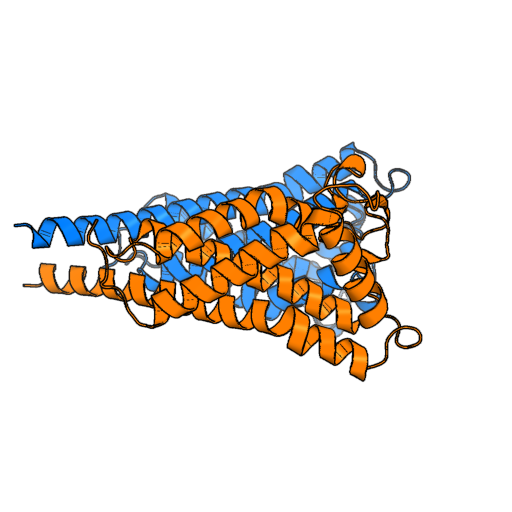.256 1 96.25 76 LYS A O 1
ATOM 628 N N . LEU A 1 77 ? -4.551 -11.586 1.438 1 97.69 77 LEU A N 1
ATOM 629 C CA . LEU A 1 77 ? -4.141 -10.547 2.381 1 97.69 77 LEU A CA 1
ATOM 630 C C . LEU A 1 77 ? -4.961 -9.281 2.186 1 97.69 77 LEU A C 1
ATOM 632 O O . LEU A 1 77 ? -5.422 -8.68 3.158 1 97.69 77 LEU A O 1
ATOM 636 N N . PHE A 1 78 ? -5.125 -8.883 0.935 1 97.81 78 PHE A N 1
ATOM 637 C CA . PHE A 1 78 ? -5.871 -7.664 0.639 1 97.81 78 PHE A CA 1
ATOM 638 C C . PHE A 1 78 ? -7.312 -7.781 1.125 1 97.81 78 PHE A C 1
ATOM 640 O O . PHE A 1 78 ? -7.91 -6.793 1.559 1 97.81 78 PHE A O 1
ATOM 647 N N . THR A 1 79 ? -7.848 -8.992 1.041 1 96.12 79 THR A N 1
ATOM 648 C CA . THR A 1 79 ? -9.195 -9.219 1.547 1 96.12 79 THR A CA 1
ATOM 649 C C . THR A 1 79 ? -9.25 -9.016 3.059 1 96.12 79 THR A C 1
ATOM 651 O O . THR A 1 79 ? -10.18 -8.406 3.58 1 96.12 79 THR A O 1
ATOM 654 N N . TYR A 1 80 ? -8.266 -9.469 3.75 1 97.19 80 TYR A N 1
ATOM 655 C CA . TYR A 1 80 ? -8.211 -9.273 5.195 1 97.19 80 TYR A CA 1
ATOM 656 C C . TYR A 1 80 ? -8.023 -7.801 5.543 1 97.19 80 TYR A C 1
ATOM 658 O O . TYR A 1 80 ? -8.633 -7.301 6.492 1 97.19 80 TYR A O 1
ATOM 666 N N . ILE A 1 81 ? -7.199 -7.152 4.785 1 97.94 81 ILE A N 1
ATOM 667 C CA . ILE A 1 81 ? -7 -5.723 4.996 1 97.94 81 ILE A CA 1
ATOM 668 C C . ILE A 1 81 ? -8.312 -4.98 4.777 1 97.94 81 ILE A C 1
ATOM 670 O O . ILE A 1 81 ? -8.609 -4.008 5.48 1 97.94 81 ILE A O 1
ATOM 674 N N . GLU A 1 82 ? -9.07 -5.434 3.848 1 97.44 82 GLU A N 1
ATOM 675 C CA . GLU A 1 82 ? -10.375 -4.84 3.602 1 97.44 82 GLU A CA 1
ATOM 676 C C . GLU A 1 82 ? -11.297 -5.008 4.809 1 97.44 82 GLU A C 1
ATOM 678 O O . GLU A 1 82 ? -11.945 -4.051 5.242 1 97.44 82 GLU A O 1
ATOM 683 N N . ILE A 1 83 ? -11.242 -6.133 5.375 1 97.31 83 ILE A N 1
ATOM 684 C CA . ILE A 1 83 ? -12.148 -6.469 6.469 1 97.31 83 ILE A CA 1
ATOM 685 C C . ILE A 1 83 ? -11.727 -5.723 7.734 1 97.31 83 ILE A C 1
ATOM 687 O O . ILE A 1 83 ? -12.562 -5.113 8.406 1 97.31 83 ILE A O 1
ATOM 691 N N . PHE A 1 84 ? -10.477 -5.66 7.984 1 97.69 84 PHE A N 1
ATOM 692 C CA . PHE A 1 84 ? -10.031 -5.223 9.297 1 97.69 84 PHE A CA 1
ATOM 693 C C . PHE A 1 84 ? -9.578 -3.766 9.258 1 97.69 84 PHE A C 1
ATOM 695 O O . PHE A 1 84 ? -9.406 -3.135 10.305 1 97.69 84 PHE A O 1
ATOM 702 N N . TYR A 1 85 ? -9.414 -3.299 8.086 1 98.5 85 TYR A N 1
ATOM 703 C CA . TYR A 1 85 ? -8.914 -1.93 8.031 1 98.5 85 TYR A CA 1
ATOM 704 C C . TYR A 1 85 ? -9.789 -1.069 7.125 1 98.5 85 TYR A C 1
ATOM 706 O O . TYR A 1 85 ? -10.32 -0.045 7.559 1 98.5 85 TYR A O 1
ATOM 714 N N . GLN A 1 86 ? -10.055 -1.457 5.867 1 98.19 86 GLN A N 1
ATOM 715 C CA . GLN A 1 86 ? -10.773 -0.611 4.918 1 98.19 86 GLN A CA 1
ATOM 716 C C . GLN A 1 86 ? -12.227 -0.434 5.336 1 98.19 86 GLN A C 1
ATOM 718 O O . GLN A 1 86 ? -12.797 0.651 5.188 1 98.19 86 GLN A O 1
ATOM 723 N N . LEU A 1 87 ? -12.781 -1.479 5.848 1 98.19 87 LEU A N 1
ATOM 724 C CA . LEU A 1 87 ? -14.18 -1.409 6.254 1 98.19 87 LEU A CA 1
ATOM 725 C C . LEU A 1 87 ? -14.359 -0.418 7.402 1 98.19 87 LEU A C 1
ATOM 727 O O . LEU A 1 87 ? -15.125 0.541 7.281 1 98.19 87 LEU A O 1
ATOM 731 N N . PRO A 1 88 ? -13.633 -0.582 8.492 1 98.19 88 PRO A N 1
ATOM 732 C CA . PRO A 1 88 ? -13.75 0.411 9.562 1 98.19 88 PRO A CA 1
ATOM 733 C C . PRO A 1 88 ? -13.414 1.825 9.094 1 98.19 88 PRO A C 1
ATOM 735 O O . PRO A 1 88 ? -14.047 2.789 9.531 1 98.19 88 PRO A O 1
ATOM 738 N N . MET A 1 89 ? -12.453 1.959 8.258 1 98.38 89 MET A N 1
ATOM 739 C CA . MET A 1 89 ? -12.07 3.281 7.766 1 98.38 89 MET A CA 1
ATOM 740 C C . MET A 1 89 ? -13.172 3.879 6.895 1 98.38 89 MET A C 1
ATOM 742 O O . MET A 1 89 ? -13.422 5.082 6.945 1 98.38 89 MET A O 1
ATOM 746 N N . ALA A 1 90 ? -13.75 3.039 6.062 1 98.19 90 ALA A N 1
ATOM 747 C CA . ALA A 1 90 ? -14.859 3.518 5.234 1 98.19 90 ALA A CA 1
ATOM 748 C C . ALA A 1 90 ? -16 4.031 6.094 1 98.19 90 ALA A C 1
ATOM 750 O O . ALA A 1 90 ? -16.609 5.066 5.789 1 98.19 90 ALA A O 1
ATOM 751 N N . ILE A 1 91 ? -16.328 3.371 7.168 1 98.38 91 ILE A N 1
ATOM 752 C CA . ILE A 1 91 ? -17.359 3.801 8.102 1 98.38 91 ILE A CA 1
ATOM 753 C C . ILE A 1 91 ? -16.969 5.148 8.711 1 98.38 91 ILE A C 1
ATOM 755 O O . ILE A 1 91 ? -17.797 6.07 8.766 1 98.38 91 ILE A O 1
ATOM 759 N N . TRP A 1 92 ? -15.742 5.223 9.109 1 98.25 92 TRP A N 1
ATOM 760 C CA . TRP A 1 92 ? -15.258 6.469 9.695 1 98.25 92 TRP A CA 1
ATOM 761 C C . TRP A 1 92 ? -15.32 7.605 8.68 1 98.25 92 TRP A C 1
ATOM 763 O O . TRP A 1 92 ? -15.656 8.742 9.031 1 98.25 92 TRP A O 1
ATOM 773 N N . MET A 1 93 ? -14.984 7.316 7.457 1 98 93 MET A N 1
ATOM 774 C CA . MET A 1 93 ? -14.984 8.352 6.426 1 98 93 MET A CA 1
ATOM 775 C C . MET A 1 93 ? -16.406 8.836 6.148 1 98 93 MET A C 1
ATOM 777 O O . MET A 1 93 ? -16.625 10.039 5.98 1 98 93 MET A O 1
ATOM 781 N N . VAL A 1 94 ? -17.328 7.926 6.051 1 97.56 94 VAL A N 1
ATOM 782 C CA . VAL A 1 94 ? -18.719 8.328 5.871 1 97.56 94 VAL A CA 1
ATOM 783 C C . VAL A 1 94 ? -19.156 9.227 7.027 1 97.56 94 VAL A C 1
ATOM 785 O O . VAL A 1 94 ? -19.734 10.289 6.809 1 97.56 94 VAL A O 1
ATOM 788 N N . TYR A 1 95 ? -18.828 8.812 8.234 1 96.56 95 TYR A N 1
ATOM 789 C CA . TYR A 1 95 ? -19.172 9.602 9.406 1 96.56 95 TYR A CA 1
ATOM 790 C C . TYR A 1 95 ? -18.453 10.953 9.383 1 96.56 95 TYR A C 1
ATOM 792 O O . TYR A 1 95 ? -19.094 11.992 9.562 1 96.56 95 TYR A O 1
ATOM 800 N N . GLY A 1 96 ? -17.188 10.953 9.133 1 94.69 96 GLY A N 1
ATOM 801 C CA . GLY A 1 96 ? -16.375 12.156 9.164 1 94.69 96 GLY A CA 1
ATOM 802 C C . GLY A 1 96 ? -16.797 13.188 8.125 1 94.69 96 GLY A C 1
ATOM 803 O O . GLY A 1 96 ? -16.891 14.375 8.43 1 94.69 96 GLY A O 1
ATOM 804 N N . PHE A 1 97 ? -17.047 12.742 6.953 1 95.5 97 PHE A N 1
ATOM 805 C CA . PHE A 1 97 ? -17.391 13.664 5.879 1 95.5 97 PHE A CA 1
ATOM 806 C C . PHE A 1 97 ? -18.844 14.109 5.984 1 95.5 97 PHE A C 1
ATOM 808 O O . PHE A 1 97 ? -19.25 15.078 5.34 1 95.5 97 PHE A O 1
ATOM 815 N N . SER A 1 98 ? -19.641 13.383 6.754 1 93.75 98 SER A N 1
ATOM 816 C CA . SER A 1 98 ? -21.047 13.758 6.922 1 93.75 98 SER A CA 1
ATOM 817 C C . SER A 1 98 ? -21.203 14.875 7.945 1 93.75 98 SER A C 1
ATOM 819 O O . SER A 1 98 ? -22.25 15.523 8.008 1 93.75 98 SER A O 1
ATOM 821 N N . ARG A 1 99 ? -20.172 15.07 8.734 1 90.56 99 ARG A N 1
ATOM 822 C CA . ARG A 1 99 ? -20.25 16.094 9.773 1 90.56 99 ARG A CA 1
ATOM 823 C C . ARG A 1 99 ? -20.234 17.484 9.172 1 90.56 99 ARG A C 1
ATOM 825 O O . ARG A 1 99 ? -19.5 17.75 8.211 1 90.56 99 ARG A O 1
ATOM 832 N N . ARG A 1 100 ? -20.891 18.375 9.875 1 85.44 100 ARG A N 1
ATOM 833 C CA . ARG A 1 100 ? -20.984 19.75 9.398 1 85.44 100 ARG A CA 1
ATOM 834 C C . ARG A 1 100 ? -19.781 20.562 9.859 1 85.44 100 ARG A C 1
ATOM 836 O O . ARG A 1 100 ? -19.516 21.641 9.305 1 85.44 100 ARG A O 1
ATOM 843 N N . THR A 1 101 ? -19.062 20.078 10.875 1 83.19 101 THR A N 1
ATOM 844 C CA . THR A 1 101 ? -17.984 20.844 11.508 1 83.19 101 THR A CA 1
ATOM 845 C C . THR A 1 101 ? -16.719 20.781 10.656 1 83.19 101 THR A C 1
ATOM 847 O O . THR A 1 101 ? -15.742 21.484 10.938 1 83.19 101 THR A O 1
ATOM 850 N N . GLY A 1 102 ? -16.703 20.016 9.57 1 85.62 102 GLY A N 1
ATOM 851 C CA . GLY A 1 102 ? -15.523 19.938 8.719 1 85.62 102 GLY A CA 1
ATOM 852 C C . GLY A 1 102 ? -14.562 18.844 9.125 1 85.62 102 GLY A C 1
ATOM 853 O O . GLY A 1 102 ? -14.938 17.906 9.844 1 85.62 102 GLY A O 1
ATOM 854 N N . THR A 1 103 ? -13.336 18.938 8.539 1 90.5 103 THR A N 1
ATOM 855 C CA . THR A 1 103 ? -12.375 17.859 8.781 1 90.5 103 THR A CA 1
ATOM 856 C C . THR A 1 103 ? -11.281 18.312 9.742 1 90.5 103 THR A C 1
ATOM 858 O O . THR A 1 103 ? -10.883 19.484 9.727 1 90.5 103 THR A O 1
ATOM 861 N N . THR A 1 104 ? -10.883 17.422 10.602 1 92 104 THR A N 1
ATOM 862 C CA . THR A 1 104 ? -9.789 17.656 11.539 1 92 104 THR A CA 1
ATOM 863 C C . THR A 1 104 ? -8.477 17.125 10.969 1 92 104 THR A C 1
ATOM 865 O O . THR A 1 104 ? -8.477 16.266 10.094 1 92 104 THR A O 1
ATOM 868 N N . PRO A 1 105 ? -7.41 17.672 11.414 1 93 105 PRO A N 1
ATOM 869 C CA . PRO A 1 105 ? -6.121 17.219 10.891 1 93 105 PRO A CA 1
ATOM 870 C C . PRO A 1 105 ? -5.891 15.719 11.094 1 93 105 PRO A C 1
ATOM 872 O O . PRO A 1 105 ? -5.336 15.047 10.219 1 93 105 PRO A O 1
ATOM 875 N N . GLY A 1 106 ? -6.281 15.266 12.281 1 94.94 106 GLY A N 1
ATOM 876 C CA . GLY A 1 106 ? -6.164 13.836 12.516 1 94.94 106 GLY A CA 1
ATOM 877 C C . GLY A 1 106 ? -6.953 12.992 11.531 1 94.94 106 GLY A C 1
ATOM 878 O O . GLY A 1 106 ? -6.469 11.969 11.047 1 94.94 106 GLY A O 1
ATOM 879 N N . PHE A 1 107 ? -8.117 13.422 11.266 1 96.44 107 PHE A N 1
ATOM 880 C CA . PHE A 1 107 ? -8.969 12.742 10.297 1 96.44 107 PHE A CA 1
ATOM 881 C C . PHE A 1 107 ? -8.359 12.805 8.898 1 96.44 107 PHE A C 1
ATOM 883 O O . PHE A 1 107 ? -8.367 11.812 8.172 1 96.44 107 PHE A O 1
ATOM 890 N N . GLU A 1 108 ? -7.805 13.891 8.531 1 96.75 108 GLU A N 1
ATOM 891 C CA . GLU A 1 108 ? -7.195 14.078 7.219 1 96.75 108 GLU A CA 1
ATOM 892 C C . GLU A 1 108 ? -5.984 13.164 7.039 1 96.75 108 GLU A C 1
ATOM 894 O O . GLU A 1 108 ? -5.797 12.578 5.969 1 96.75 108 GLU A O 1
ATOM 899 N N . LEU A 1 109 ? -5.219 13.031 8.094 1 97.81 109 LEU A N 1
ATOM 900 C CA . LEU A 1 109 ? -4.074 12.133 8.039 1 97.81 109 LEU A CA 1
ATOM 901 C C . LEU A 1 109 ? -4.523 10.68 7.898 1 97.81 109 LEU A C 1
ATOM 903 O O . LEU A 1 109 ? -3.92 9.914 7.148 1 97.81 109 LEU A O 1
ATOM 907 N N . ALA A 1 110 ? -5.555 10.359 8.633 1 98.12 110 ALA A N 1
ATOM 908 C CA . ALA A 1 110 ? -6.098 9.008 8.531 1 98.12 110 ALA A CA 1
ATOM 909 C C . ALA A 1 110 ? -6.598 8.719 7.125 1 98.12 110 ALA A C 1
ATOM 911 O O . ALA A 1 110 ? -6.387 7.621 6.598 1 98.12 110 ALA A O 1
ATOM 912 N N . VAL A 1 111 ? -7.25 9.664 6.555 1 98.44 111 VAL A N 1
ATOM 913 C CA . VAL A 1 111 ? -7.777 9.508 5.203 1 98.44 111 VAL A CA 1
ATOM 914 C C . VAL A 1 111 ? -6.621 9.391 4.211 1 98.44 111 VAL A C 1
ATOM 916 O O . VAL A 1 111 ? -6.707 8.633 3.238 1 98.44 111 VAL A O 1
ATOM 919 N N . LEU A 1 112 ? -5.547 10.109 4.438 1 98.62 112 LEU A N 1
ATOM 920 C CA . LEU A 1 112 ? -4.375 10.008 3.574 1 98.62 112 LEU A CA 1
ATOM 921 C C . LEU A 1 112 ? -3.811 8.594 3.584 1 98.62 112 LEU A C 1
ATOM 923 O O . LEU A 1 112 ? -3.525 8.023 2.527 1 98.62 112 LEU A O 1
ATOM 927 N N . VAL A 1 113 ? -3.648 8.016 4.746 1 98.75 113 VAL A N 1
ATOM 928 C CA . VAL A 1 113 ? -3.135 6.66 4.887 1 98.75 113 VAL A CA 1
ATOM 929 C C . VAL A 1 113 ? -4.051 5.68 4.156 1 98.75 113 VAL A C 1
ATOM 931 O O . VAL A 1 113 ? -3.578 4.816 3.414 1 98.75 113 VAL A O 1
ATOM 934 N N . PHE A 1 114 ? -5.332 5.883 4.344 1 98.75 114 PHE A N 1
ATOM 935 C CA . PHE A 1 114 ? -6.324 5.051 3.674 1 98.75 114 PHE A CA 1
ATOM 936 C C . PHE A 1 114 ? -6.207 5.18 2.16 1 98.75 114 PHE A C 1
ATOM 938 O O . PHE A 1 114 ? -6.281 4.184 1.438 1 98.75 114 PHE A O 1
ATOM 945 N N . ALA A 1 115 ? -6.098 6.391 1.705 1 98.56 115 ALA A N 1
ATOM 946 C CA . ALA A 1 115 ? -6.031 6.652 0.27 1 98.56 115 ALA A CA 1
ATOM 947 C C . ALA A 1 115 ? -4.84 5.938 -0.364 1 98.56 115 ALA A C 1
ATOM 949 O O . ALA A 1 115 ? -4.969 5.34 -1.435 1 98.56 115 ALA A O 1
ATOM 950 N N . VAL A 1 116 ? -3.719 5.973 0.287 1 98.56 116 VAL A N 1
ATOM 951 C CA . VAL A 1 116 ? -2.518 5.32 -0.223 1 98.56 116 VAL A CA 1
ATOM 952 C C . VAL A 1 116 ? -2.723 3.809 -0.247 1 98.56 116 VA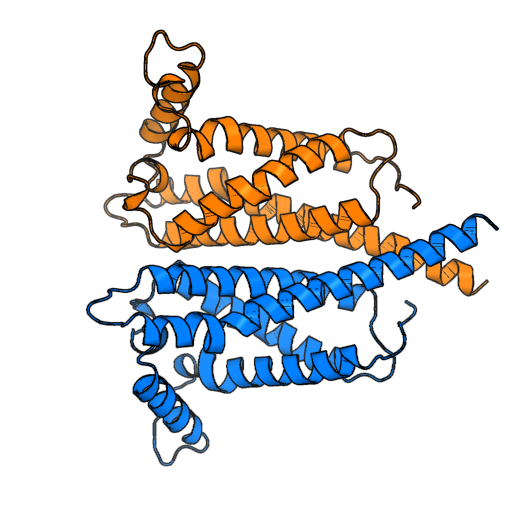L A C 1
ATOM 954 O O . VAL A 1 116 ? -2.42 3.15 -1.246 1 98.56 116 VAL A O 1
ATOM 957 N N . GLU A 1 117 ? -3.236 3.32 0.866 1 98.62 117 GLU A N 1
ATOM 958 C CA . GLU A 1 117 ? -3.496 1.888 0.968 1 98.62 117 GLU A CA 1
ATOM 959 C C . GLU A 1 117 ? -4.465 1.424 -0.116 1 98.62 117 GLU A C 1
ATOM 961 O O . GLU A 1 117 ? -4.207 0.436 -0.807 1 98.62 117 GLU A O 1
ATOM 966 N N . CYS A 1 118 ? -5.508 2.168 -0.295 1 98.44 118 CYS A N 1
ATOM 967 C CA . CYS A 1 118 ? -6.543 1.807 -1.255 1 98.44 118 CYS A CA 1
ATOM 968 C C . CYS A 1 118 ? -6.016 1.881 -2.682 1 98.44 118 CYS A C 1
ATOM 970 O O . CYS A 1 118 ? -6.223 0.958 -3.473 1 98.44 118 CYS A O 1
ATOM 972 N N . ALA A 1 119 ? -5.324 2.924 -3.008 1 98.44 119 ALA A N 1
ATOM 973 C CA . ALA A 1 119 ? -4.773 3.094 -4.348 1 98.44 119 ALA A CA 1
ATOM 974 C C . ALA A 1 119 ? -3.768 1.994 -4.672 1 98.44 119 ALA A C 1
ATOM 976 O O . ALA A 1 119 ? -3.787 1.43 -5.77 1 98.44 119 ALA A O 1
ATOM 977 N N . LEU A 1 120 ? -2.963 1.643 -3.709 1 98.56 120 LEU A N 1
ATOM 978 C CA . LEU A 1 120 ? -1.907 0.665 -3.947 1 98.56 120 LEU A CA 1
ATOM 979 C C . LEU A 1 120 ? -2.49 -0.734 -4.113 1 98.56 120 LEU A C 1
ATOM 981 O O . LEU A 1 120 ? -2.084 -1.478 -5.012 1 98.56 120 LEU A O 1
ATOM 985 N N . THR A 1 121 ? -3.412 -1.118 -3.258 1 98.5 121 THR A N 1
ATOM 986 C CA . THR A 1 121 ? -4.004 -2.447 -3.371 1 98.5 121 THR A CA 1
ATOM 987 C C . THR A 1 121 ? -4.789 -2.58 -4.672 1 98.5 121 THR A C 1
ATOM 989 O O . THR A 1 121 ? -4.727 -3.617 -5.336 1 98.5 121 THR A O 1
ATOM 992 N N . THR A 1 122 ? -5.477 -1.495 -5.062 1 98.38 122 THR A N 1
ATOM 993 C CA . THR A 1 122 ? -6.242 -1.543 -6.305 1 98.38 122 THR A CA 1
ATOM 994 C C . THR A 1 122 ? -5.309 -1.54 -7.512 1 98.38 122 THR A C 1
ATOM 996 O O . THR A 1 122 ? -5.562 -2.232 -8.5 1 98.38 122 THR A O 1
ATOM 999 N N . LEU A 1 123 ? -4.234 -0.788 -7.402 1 98.5 123 LEU A N 1
ATOM 1000 C CA . LEU A 1 123 ? -3.244 -0.794 -8.469 1 98.5 123 LEU A CA 1
ATOM 1001 C C . LEU A 1 123 ? -2.678 -2.195 -8.68 1 98.5 123 LEU A C 1
ATOM 1003 O O . LEU A 1 123 ? -2.426 -2.605 -9.812 1 98.5 123 LEU A O 1
ATOM 1007 N N . THR A 1 124 ? -2.475 -2.893 -7.594 1 98.56 124 THR A N 1
ATOM 1008 C CA . THR A 1 124 ? -1.985 -4.266 -7.668 1 98.56 124 THR A CA 1
ATOM 1009 C C . THR A 1 124 ? -2.98 -5.152 -8.406 1 98.56 124 THR A C 1
ATOM 1011 O O . THR A 1 124 ? -2.59 -5.965 -9.25 1 98.56 124 THR A O 1
ATOM 1014 N N . CYS A 1 125 ? -4.25 -4.969 -8.164 1 97.88 125 CYS A N 1
ATOM 1015 C CA . CYS A 1 125 ? -5.277 -5.727 -8.867 1 97.88 125 CYS A CA 1
ATOM 1016 C C . CYS A 1 125 ? -5.281 -5.395 -10.352 1 97.88 125 CYS A C 1
ATOM 1018 O O . CYS A 1 125 ? -5.402 -6.285 -11.195 1 97.88 125 CYS A O 1
ATOM 1020 N N . ILE A 1 126 ? -5.148 -4.113 -10.625 1 98.06 126 ILE A N 1
ATOM 1021 C CA . ILE A 1 126 ? -5.137 -3.668 -12.016 1 98.06 126 ILE A CA 1
ATOM 1022 C C . ILE A 1 126 ? -3.965 -4.309 -12.75 1 98.06 126 ILE A C 1
ATOM 1024 O O . ILE A 1 126 ? -4.133 -4.852 -13.844 1 98.06 126 ILE A O 1
ATOM 1028 N N . TYR A 1 127 ? -2.824 -4.297 -12.172 1 98.31 127 TYR A N 1
ATOM 1029 C CA . TYR A 1 127 ? -1.64 -4.84 -12.828 1 98.31 127 TYR A CA 1
ATOM 1030 C C . TYR A 1 127 ? -1.771 -6.344 -13.031 1 98.31 127 TYR A C 1
ATOM 1032 O O . TYR A 1 127 ? -1.309 -6.883 -14.039 1 98.31 127 TYR A O 1
ATOM 1040 N N . ASP A 1 128 ? -2.369 -6.984 -12.07 1 97.75 128 ASP A N 1
ATOM 1041 C CA . ASP A 1 128 ? -2.584 -8.422 -12.195 1 97.75 128 ASP A CA 1
ATOM 1042 C C . ASP A 1 128 ? -3.508 -8.742 -13.367 1 97.75 128 ASP A C 1
ATOM 1044 O O . ASP A 1 128 ? -3.314 -9.742 -14.062 1 97.75 128 ASP A O 1
ATOM 1048 N N . THR A 1 129 ? -4.5 -7.926 -13.594 1 97.19 129 THR A N 1
ATOM 1049 C CA . THR A 1 129 ? -5.457 -8.117 -14.672 1 97.19 129 THR A CA 1
ATOM 1050 C C . THR A 1 129 ? -4.746 -8.164 -16.016 1 97.19 129 THR A C 1
ATOM 1052 O O . THR A 1 129 ? -5.156 -8.898 -16.922 1 97.19 129 THR A O 1
ATOM 1055 N N . LEU A 1 130 ? -3.645 -7.449 -16.156 1 96.31 130 LEU A N 1
ATOM 1056 C CA . LEU A 1 130 ? -2.887 -7.414 -17.406 1 96.31 130 LEU A CA 1
ATOM 1057 C C . LEU A 1 130 ? -2.271 -8.781 -17.703 1 96.31 130 LEU A C 1
ATOM 1059 O O . LEU A 1 130 ? -1.914 -9.062 -18.844 1 96.31 130 LEU A O 1
ATOM 1063 N N . HIS A 1 131 ? -2.199 -9.641 -16.688 1 96 131 HIS A N 1
ATOM 1064 C CA . HIS A 1 131 ? -1.502 -10.914 -16.844 1 96 131 HIS A CA 1
ATOM 1065 C C . HIS A 1 131 ? -2.486 -12.07 -16.922 1 96 131 HIS A C 1
ATOM 1067 O O . HIS A 1 131 ? -2.078 -13.234 -16.984 1 96 131 HIS A O 1
ATOM 1073 N N . TRP A 1 132 ? -3.766 -11.742 -16.922 1 95.75 132 TRP A N 1
ATOM 1074 C CA . TRP A 1 132 ? -4.766 -12.797 -17.062 1 95.75 132 TRP A CA 1
ATOM 1075 C C . TRP A 1 132 ? -4.668 -13.445 -18.438 1 95.75 132 TRP A C 1
ATOM 1077 O O . TRP A 1 132 ? -4.285 -12.797 -19.422 1 95.75 132 TRP A O 1
ATOM 1087 N N . ASP A 1 133 ? -5 -14.688 -18.484 1 95.38 133 ASP A N 1
ATOM 1088 C CA . ASP A 1 133 ? -4.926 -15.469 -19.719 1 95.38 133 ASP A CA 1
ATOM 1089 C C . ASP A 1 133 ? -5.809 -14.859 -20.812 1 95.38 133 ASP A C 1
ATOM 1091 O O . ASP A 1 133 ? -7.031 -14.781 -20.656 1 95.38 133 ASP A O 1
ATOM 1095 N N . PRO A 1 134 ? -5.172 -14.5 -21.891 1 95.25 134 PRO A N 1
ATOM 1096 C CA . PRO A 1 134 ? -5.949 -13.898 -22.984 1 95.25 134 PRO A CA 1
ATOM 1097 C C . PRO A 1 134 ? -6.941 -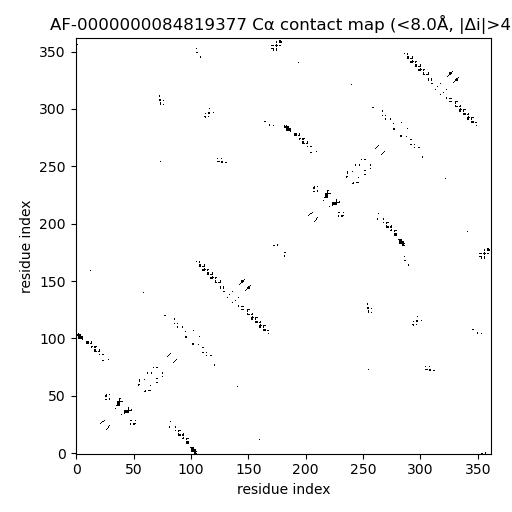14.867 -23.609 1 95.25 134 PRO A C 1
ATOM 1099 O O . PRO A 1 134 ? -7.891 -14.445 -24.281 1 95.25 134 PRO A O 1
ATOM 1102 N N . ALA A 1 135 ? -6.703 -16.141 -23.422 1 96.5 135 ALA A N 1
ATOM 1103 C CA . ALA A 1 135 ? -7.641 -17.141 -23.938 1 96.5 135 ALA A CA 1
ATOM 1104 C C . ALA A 1 135 ? -8.938 -17.141 -23.125 1 96.5 135 ALA A C 1
ATOM 1106 O O . ALA A 1 135 ? -9.992 -17.531 -23.641 1 96.5 135 ALA A O 1
ATOM 1107 N N . VAL A 1 136 ? -8.898 -16.656 -21.922 1 95.06 136 VAL A N 1
ATOM 1108 C CA . VAL A 1 136 ? -10.055 -16.656 -21.031 1 95.06 136 VAL A CA 1
ATOM 1109 C C . VAL A 1 136 ? -10.672 -15.258 -20.984 1 95.06 136 VAL A C 1
ATOM 1111 O O . VAL A 1 136 ? -11.891 -15.117 -20.969 1 95.06 136 VAL A O 1
ATOM 1114 N N . TYR A 1 137 ? -9.781 -14.234 -20.953 1 96.88 137 TYR A N 1
ATOM 1115 C CA . TYR A 1 137 ? -10.227 -12.844 -20.875 1 96.88 137 TYR A CA 1
ATOM 1116 C C . TYR A 1 137 ? -9.688 -12.039 -22.047 1 96.88 137 TYR A C 1
ATOM 1118 O O . TYR A 1 137 ? -8.477 -11.828 -22.172 1 96.88 137 TYR A O 1
ATOM 1126 N N . SER A 1 138 ? -10.656 -11.469 -22.844 1 96.75 138 SER A N 1
ATOM 1127 C CA . SER A 1 138 ? -10.266 -10.602 -23.938 1 96.75 138 SER A CA 1
ATOM 1128 C C . SER A 1 138 ? -9.758 -9.258 -23.438 1 96.75 138 SER A C 1
ATOM 1130 O O . SER A 1 138 ? -9.961 -8.914 -22.266 1 96.75 138 SER A O 1
ATOM 1132 N N . GLN A 1 139 ? -9.086 -8.547 -24.344 1 96.81 139 GLN A N 1
ATOM 1133 C CA . GLN A 1 139 ? -8.594 -7.223 -23.969 1 96.81 139 GLN A CA 1
ATOM 1134 C C . GLN A 1 139 ? -9.75 -6.293 -23.594 1 96.81 139 GLN A C 1
ATOM 1136 O O . GLN A 1 139 ? -9.625 -5.465 -22.688 1 96.81 139 GLN A O 1
ATOM 1141 N N . ALA A 1 140 ? -10.812 -6.43 -24.312 1 96.5 140 ALA A N 1
ATOM 1142 C CA . ALA A 1 140 ? -11.984 -5.609 -24.016 1 96.5 140 ALA A CA 1
ATOM 1143 C C . ALA A 1 140 ? -12.516 -5.887 -22.609 1 96.5 140 ALA A C 1
ATOM 1145 O O . ALA A 1 140 ? -12.875 -4.957 -21.891 1 96.5 140 ALA A O 1
ATOM 1146 N N . GLN A 1 141 ? -12.586 -7.105 -22.234 1 95.88 141 GLN A N 1
ATOM 1147 C CA . GLN A 1 141 ? -13.023 -7.48 -20.891 1 95.88 141 GLN A CA 1
ATOM 1148 C C . GLN A 1 141 ? -12.055 -6.949 -19.844 1 95.88 141 GLN A C 1
ATOM 1150 O O . GLN A 1 141 ? -12.484 -6.402 -18.812 1 95.88 141 GLN A O 1
ATOM 1155 N N . LYS A 1 142 ? -10.781 -7.098 -20.109 1 97.31 142 LYS A N 1
ATOM 1156 C CA . LYS A 1 142 ? -9.773 -6.59 -19.188 1 97.31 142 LYS A CA 1
ATOM 1157 C C . LYS A 1 142 ? -9.898 -5.082 -19 1 97.31 142 LYS A C 1
ATOM 1159 O O . LYS A 1 142 ? -9.758 -4.57 -17.891 1 97.31 142 LYS A O 1
ATOM 1164 N N . ASN A 1 143 ? -10.164 -4.414 -20.109 1 97.25 143 ASN A N 1
ATOM 1165 C CA . ASN A 1 143 ? -10.312 -2.965 -20.047 1 97.25 143 ASN A CA 1
ATOM 1166 C C . ASN A 1 143 ? -11.484 -2.551 -19.156 1 97.25 143 ASN A C 1
ATOM 1168 O O . ASN A 1 143 ? -11.43 -1.518 -18.5 1 97.25 143 ASN A O 1
ATOM 1172 N N . VAL A 1 144 ? -12.531 -3.303 -19.172 1 96.62 144 VAL A N 1
ATOM 1173 C CA . VAL A 1 144 ? -13.664 -3.014 -18.312 1 96.62 144 VAL A CA 1
ATOM 1174 C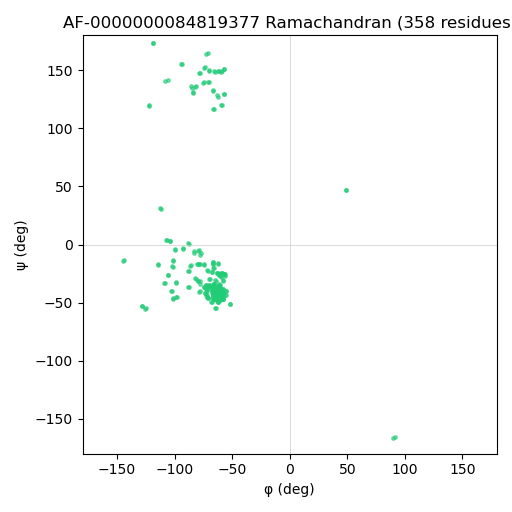 C . VAL A 1 144 ? -13.234 -3.096 -16.844 1 96.62 144 VAL A C 1
ATOM 1176 O O . VAL A 1 144 ? -13.578 -2.229 -16.047 1 96.62 144 VAL A O 1
ATOM 1179 N N . PHE A 1 145 ? -12.477 -4.121 -16.516 1 96 145 PHE A N 1
ATOM 1180 C CA . PHE A 1 145 ? -11.969 -4.246 -15.148 1 96 145 PHE A CA 1
ATOM 1181 C C . PHE A 1 145 ? -11.062 -3.076 -14.797 1 96 145 PHE A C 1
ATOM 1183 O O . PHE A 1 145 ? -11.258 -2.418 -13.766 1 96 145 PHE A O 1
ATOM 1190 N N . ILE A 1 146 ? -10.102 -2.781 -15.664 1 97.38 146 ILE A N 1
ATOM 1191 C CA . ILE A 1 146 ? -9.039 -1.812 -15.406 1 97.38 146 ILE A CA 1
ATOM 1192 C C . ILE A 1 146 ? -9.641 -0.415 -15.266 1 97.38 146 ILE A C 1
ATOM 1194 O O . ILE A 1 146 ? -9.352 0.291 -14.289 1 97.38 146 ILE A O 1
ATOM 1198 N N . PHE A 1 147 ? -10.523 -0.037 -16.141 1 97.06 147 PHE A N 1
ATOM 1199 C CA . PHE A 1 147 ? -10.93 1.361 -16.219 1 97.06 147 PHE A CA 1
ATOM 1200 C C . PHE A 1 147 ? -12.242 1.584 -15.484 1 97.06 147 PHE A C 1
ATOM 1202 O O . PHE A 1 147 ? -12.461 2.648 -14.898 1 97.06 147 PHE A O 1
ATOM 1209 N N . ASN A 1 148 ? -13.125 0.57 -15.5 1 95.38 148 ASN A N 1
ATOM 1210 C CA . ASN A 1 148 ? -14.453 0.796 -14.93 1 95.38 148 ASN A CA 1
ATOM 1211 C C . ASN A 1 148 ? -14.547 0.268 -13.5 1 95.38 148 ASN A C 1
ATOM 1213 O O . ASN A 1 148 ? -15.086 0.941 -12.625 1 95.38 148 ASN A O 1
ATOM 1217 N N . LEU A 1 149 ? -14.055 -0.9 -13.312 1 94.69 149 LEU A N 1
ATOM 1218 C CA . LEU A 1 149 ? -14.281 -1.54 -12.023 1 94.69 149 LEU A CA 1
ATOM 1219 C C . LEU A 1 149 ? -13.195 -1.151 -11.023 1 94.69 149 LEU A C 1
ATOM 1221 O O . LEU A 1 149 ? -13.469 -0.98 -9.836 1 94.69 149 LEU A O 1
ATOM 1225 N N . TYR A 1 150 ? -11.891 -1.009 -11.523 1 97.12 150 TYR A N 1
ATOM 1226 C CA . TYR A 1 150 ? -10.773 -0.763 -10.617 1 97.12 150 TYR A CA 1
ATOM 1227 C C . TYR A 1 150 ? -10.266 0.667 -10.75 1 97.12 150 TYR A C 1
ATOM 1229 O O . TYR A 1 150 ? -9.906 1.303 -9.758 1 97.12 150 TYR A O 1
ATOM 1237 N N . GLY A 1 151 ? -10.32 1.221 -11.906 1 97.19 151 GLY A N 1
ATOM 1238 C CA . GLY A 1 151 ? -9.727 2.506 -12.242 1 97.19 151 GLY A CA 1
ATOM 1239 C C . GLY A 1 151 ? -10.125 3.613 -11.281 1 97.19 151 GLY A C 1
ATOM 1240 O O . GLY A 1 151 ? -9.266 4.285 -10.711 1 97.19 151 GLY A O 1
ATOM 1241 N N . PRO A 1 152 ? -11.406 3.76 -11.055 1 97 152 PRO A N 1
ATOM 1242 C CA . PRO A 1 152 ? -11.859 4.828 -10.156 1 97 152 PRO A CA 1
ATOM 1243 C C . PRO A 1 152 ? -11.297 4.691 -8.75 1 97 152 PRO A C 1
ATOM 1245 O O . PRO A 1 152 ? -11.078 5.695 -8.062 1 97 152 PRO A O 1
ATOM 1248 N N . TRP A 1 153 ? -10.992 3.49 -8.352 1 97.25 153 TRP A N 1
ATOM 1249 C CA . TRP A 1 153 ? -10.562 3.234 -6.98 1 97.25 153 TRP A CA 1
ATOM 1250 C C . TRP A 1 153 ? -9.055 3.4 -6.84 1 97.25 153 TRP A C 1
ATOM 1252 O O . TRP A 1 153 ? -8.5 3.199 -5.758 1 97.25 153 TRP A O 1
ATOM 1262 N N . VAL A 1 154 ? -8.43 3.74 -7.867 1 98.19 154 VAL A N 1
ATOM 1263 C CA . VAL A 1 154 ? -7.047 4.203 -7.805 1 98.19 154 VAL A CA 1
ATOM 1264 C C . VAL A 1 154 ? -7.004 5.727 -7.91 1 98.19 154 VAL A C 1
ATOM 1266 O O . VAL A 1 154 ? -6.375 6.391 -7.082 1 98.19 154 VAL A O 1
ATOM 1269 N N . VAL A 1 155 ? -7.754 6.258 -8.859 1 98.06 155 VAL A N 1
ATOM 1270 C CA . VAL A 1 155 ? -7.684 7.672 -9.203 1 98.06 155 VAL A CA 1
ATOM 1271 C C . VAL A 1 155 ? -8.305 8.508 -8.086 1 98.06 155 VAL A C 1
ATOM 1273 O O . VAL A 1 155 ? -7.699 9.477 -7.621 1 98.06 155 VAL A O 1
ATOM 1276 N N . ILE A 1 156 ? -9.461 8.078 -7.637 1 97.81 156 ILE A N 1
ATOM 1277 C CA . ILE A 1 156 ? -10.203 8.875 -6.668 1 97.81 156 ILE A CA 1
ATOM 1278 C C . ILE A 1 156 ? -9.445 8.898 -5.34 1 97.81 156 ILE A C 1
ATOM 1280 O O . ILE A 1 156 ? -9.188 9.969 -4.785 1 97.81 156 ILE A O 1
ATOM 1284 N N . PRO A 1 157 ? -9.031 7.75 -4.836 1 97.75 157 PRO A N 1
ATOM 1285 C CA . PRO A 1 157 ? -8.234 7.805 -3.605 1 97.75 157 PRO A CA 1
ATOM 1286 C C . PRO A 1 157 ? -6.938 8.594 -3.775 1 97.75 157 PRO A C 1
ATOM 1288 O O . PRO A 1 157 ? -6.504 9.281 -2.85 1 97.75 157 PRO A O 1
ATOM 1291 N N . ALA A 1 158 ? -6.32 8.508 -4.914 1 97.88 158 ALA A N 1
ATOM 1292 C CA . ALA A 1 158 ? -5.102 9.273 -5.148 1 97.88 158 ALA A CA 1
ATOM 1293 C C . ALA A 1 158 ? -5.371 10.773 -5.07 1 97.88 158 ALA A C 1
ATOM 1295 O O . ALA A 1 158 ? -4.629 11.508 -4.414 1 97.88 158 ALA A O 1
ATOM 1296 N N . LEU A 1 159 ? -6.43 11.172 -5.691 1 98 159 LEU A N 1
ATOM 1297 C CA . LEU A 1 159 ? -6.801 12.586 -5.668 1 98 159 LEU A CA 1
ATOM 1298 C C . LEU A 1 159 ? -7.207 13.016 -4.262 1 98 159 LEU A C 1
ATOM 1300 O O . LEU A 1 159 ? -6.875 14.125 -3.824 1 98 159 LEU A O 1
ATOM 1304 N N . MET A 1 160 ? -7.91 12.148 -3.605 1 97.81 160 MET A N 1
ATOM 1305 C CA . MET A 1 160 ? -8.305 12.414 -2.227 1 97.81 160 MET A CA 1
ATOM 1306 C C . MET A 1 160 ? -7.086 12.562 -1.328 1 97.81 160 MET A C 1
ATOM 1308 O O . MET A 1 160 ? -7.035 13.453 -0.482 1 97.81 160 MET A O 1
ATOM 1312 N N . GLY A 1 161 ? -6.098 11.68 -1.549 1 97.94 161 GLY A N 1
ATOM 1313 C CA . GLY A 1 161 ? -4.855 11.781 -0.799 1 97.94 161 GLY A CA 1
ATOM 1314 C C . GLY A 1 161 ? -4.133 13.094 -1.025 1 97.94 161 GLY A C 1
ATOM 1315 O O . GLY A 1 161 ? -3.646 13.719 -0.077 1 97.94 161 GLY A O 1
ATOM 1316 N N . VAL A 1 162 ? -4.09 13.516 -2.25 1 98.06 162 VAL A N 1
ATOM 1317 C CA . VAL A 1 162 ? -3.459 14.789 -2.584 1 98.06 162 VAL A CA 1
ATOM 1318 C C . VAL A 1 162 ? -4.211 15.93 -1.906 1 98.06 162 VAL A C 1
ATOM 1320 O O . VAL A 1 162 ? -3.594 16.844 -1.354 1 98.06 162 VAL A O 1
ATOM 1323 N N . ASP A 1 163 ? -5.512 15.852 -1.956 1 97.62 163 ASP A N 1
ATOM 1324 C CA . ASP A 1 163 ? -6.316 16.875 -1.316 1 97.62 163 ASP A CA 1
ATOM 1325 C C . ASP A 1 163 ? -6.039 16.953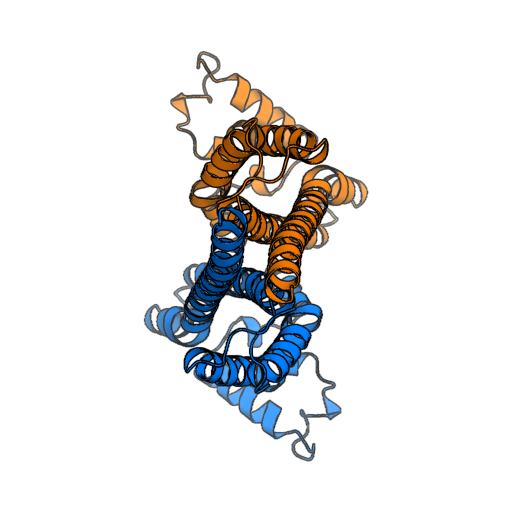 0.184 1 97.62 163 ASP A C 1
ATOM 1327 O O . ASP A 1 163 ? -5.93 18.031 0.753 1 97.62 163 ASP A O 1
ATOM 1331 N N . MET A 1 164 ? -5.965 15.805 0.825 1 97.25 164 MET A N 1
ATOM 1332 C CA . MET A 1 164 ? -5.672 15.781 2.254 1 97.25 164 MET A CA 1
ATOM 1333 C C . MET A 1 164 ? -4.316 16.422 2.541 1 97.25 164 MET A C 1
ATOM 1335 O O . MET A 1 164 ? -4.164 17.156 3.521 1 97.25 164 MET A O 1
ATOM 1339 N N . CYS A 1 165 ? -3.346 16.141 1.669 1 96.81 165 CYS A N 1
ATOM 1340 C CA . CYS A 1 165 ? -2.023 16.734 1.828 1 96.81 165 CYS A CA 1
ATOM 1341 C C . CYS A 1 165 ? -2.096 18.266 1.729 1 96.81 165 CYS A C 1
ATOM 1343 O O . CYS A 1 165 ? -1.477 18.969 2.525 1 96.81 165 CYS A O 1
ATOM 1345 N N . LEU A 1 166 ? -2.844 18.703 0.791 1 95.38 166 LEU A N 1
ATOM 1346 C CA . LEU A 1 166 ? -2.965 20.141 0.575 1 95.38 166 LEU A CA 1
ATOM 1347 C C . LEU A 1 166 ? -3.674 20.797 1.749 1 95.38 166 LEU A C 1
ATOM 1349 O O . LEU A 1 166 ? -3.311 21.906 2.15 1 95.38 166 LEU A O 1
ATOM 1353 N N . ARG A 1 167 ? -4.648 20.188 2.275 1 93.19 167 ARG A N 1
ATOM 1354 C CA . ARG A 1 167 ? -5.348 20.719 3.441 1 93.19 167 ARG A CA 1
ATOM 1355 C C . ARG A 1 167 ? -4.402 20.859 4.629 1 93.19 167 ARG A C 1
ATOM 1357 O O . ARG A 1 167 ? -4.395 21.891 5.301 1 93.19 167 ARG A O 1
ATOM 1364 N N . ILE A 1 168 ? -3.668 19.812 4.848 1 92.88 168 ILE A N 1
ATOM 1365 C CA . ILE A 1 168 ? -2.725 19.828 5.961 1 92.88 168 ILE A CA 1
ATOM 1366 C C . ILE A 1 168 ? -1.685 20.922 5.746 1 92.88 168 ILE A C 1
ATOM 1368 O O . ILE A 1 168 ? -1.34 21.641 6.684 1 92.88 168 ILE A O 1
ATOM 1372 N N . MET A 1 169 ? -1.192 21.047 4.492 1 92.06 169 MET A N 1
ATOM 1373 C CA . MET A 1 169 ? -0.206 22.078 4.172 1 92.06 169 MET A CA 1
ATOM 1374 C C . MET A 1 169 ? -0.778 23.484 4.406 1 92.06 169 MET A C 1
ATOM 1376 O O . MET A 1 169 ? -0.072 24.375 4.875 1 92.06 169 MET A O 1
ATOM 1380 N N . ARG A 1 170 ? -1.989 23.594 4.098 1 88.94 170 ARG A N 1
ATOM 1381 C CA . ARG A 1 170 ? -2.648 24.875 4.32 1 88.94 170 ARG A CA 1
ATOM 1382 C C . ARG A 1 170 ? -2.748 25.188 5.809 1 88.94 170 ARG A C 1
ATOM 1384 O O . ARG A 1 170 ? -2.564 26.344 6.219 1 88.94 170 ARG A O 1
ATOM 1391 N N . ARG A 1 171 ? -2.979 24.281 6.598 1 85.31 171 ARG A N 1
ATOM 1392 C CA . ARG A 1 171 ? -3.068 24.453 8.047 1 85.31 171 ARG A CA 1
ATOM 1393 C C . ARG A 1 171 ? -1.729 24.891 8.625 1 85.31 171 ARG A C 1
ATOM 1395 O O . ARG A 1 171 ? -1.685 25.75 9.516 1 85.31 171 ARG A O 1
ATOM 1402 N N . VAL A 1 172 ? -0.758 24.281 8.141 1 85.38 172 VAL A N 1
ATOM 1403 C CA . VAL A 1 172 ? 0.571 24.547 8.68 1 85.38 172 VAL A CA 1
ATOM 1404 C C . VAL A 1 172 ? 1.053 25.922 8.227 1 85.38 172 VAL A C 1
ATOM 1406 O O . VAL A 1 172 ? 1.754 26.625 8.969 1 85.38 172 VAL A O 1
ATOM 1409 N N . GLN A 1 173 ? 0.757 26.297 7.02 1 81.94 173 GLN A N 1
ATOM 1410 C CA . GLN A 1 173 ? 1.157 27.594 6.504 1 81.94 173 GLN A CA 1
ATOM 1411 C C . GLN A 1 173 ? 0.502 28.719 7.297 1 81.94 173 GLN A C 1
ATOM 1413 O O . GLN A 1 173 ? 1.123 29.766 7.539 1 81.94 173 GLN A O 1
ATOM 1418 N N . VAL A 1 174 ? -0.661 28.547 7.641 1 71.44 174 VAL A N 1
ATOM 1419 C CA . VAL A 1 174 ? -1.362 29.562 8.414 1 71.44 174 VAL A CA 1
ATOM 1420 C C . VAL A 1 174 ? -0.7 29.734 9.781 1 71.44 174 VAL A C 1
ATOM 1422 O O . VAL A 1 174 ? -0.542 30.844 10.273 1 71.44 174 VAL A O 1
ATOM 1425 N N . THR A 1 175 ? -0.165 28.641 10.219 1 66.12 175 THR A N 1
ATOM 1426 C CA . THR A 1 175 ? 0.507 28.656 11.508 1 66.12 175 THR A CA 1
ATOM 1427 C C . THR A 1 175 ? 1.828 29.422 11.43 1 66.12 175 THR A C 1
ATOM 1429 O O . THR A 1 175 ? 2.16 30.188 12.32 1 66.12 175 THR A O 1
ATOM 1432 N N . ASP A 1 176 ? 2.537 29.266 10.391 1 67.75 176 ASP A N 1
ATOM 1433 C CA . ASP A 1 176 ? 3.838 29.906 10.219 1 67.75 176 ASP A CA 1
ATOM 1434 C C . ASP A 1 176 ? 3.688 31.422 10.023 1 67.75 176 ASP A C 1
ATOM 1436 O O . ASP A 1 176 ? 4.504 32.188 10.516 1 67.75 176 ASP A O 1
ATOM 1440 N N . LYS A 1 177 ? 2.729 31.859 9.391 1 67.81 177 LYS A N 1
ATOM 1441 C CA . LYS A 1 177 ? 2.482 33.281 9.18 1 67.81 177 LYS A CA 1
ATOM 1442 C C . LYS A 1 177 ? 2.059 33.969 10.477 1 67.81 177 LYS A C 1
ATOM 1444 O O . LYS A 1 177 ? 2.459 35.094 10.742 1 67.81 177 LYS A O 1
ATOM 1449 N N . ALA A 1 178 ? 1.383 33.344 11.25 1 62.66 178 ALA A N 1
ATOM 1450 C CA . ALA A 1 178 ? 0.922 33.906 12.508 1 62.66 178 ALA A CA 1
ATOM 1451 C C . ALA A 1 178 ? 2.084 34.094 13.484 1 62.66 178 ALA A C 1
ATOM 1453 O O . ALA A 1 178 ? 2.1 35.062 14.258 1 62.66 178 ALA A O 1
ATOM 1454 N N . LYS A 1 179 ? 3.07 33.312 13.414 1 64.12 179 LYS A N 1
ATOM 1455 C CA . LYS A 1 179 ? 4.234 33.438 14.289 1 64.12 179 LYS A CA 1
ATOM 1456 C C . LYS A 1 179 ? 5.16 34.562 13.836 1 64.12 179 LYS A C 1
ATOM 1458 O O . LYS A 1 179 ? 5.898 35.125 14.648 1 64.12 179 LYS A O 1
ATOM 1463 N N . SER A 1 180 ? 5.203 34.781 12.641 1 59.75 180 SER A N 1
ATOM 1464 C CA . SER A 1 180 ? 6.102 35.812 12.141 1 59.75 180 SER A CA 1
ATOM 1465 C C . SER A 1 180 ? 5.516 37.188 12.359 1 59.75 180 SER A C 1
ATOM 1467 O O . SER A 1 180 ? 6.219 38.188 12.219 1 59.75 180 SER A O 1
ATOM 1469 N N . GLN A 1 181 ? 4.305 37.344 12.758 1 52.06 181 GLN A N 1
ATOM 1470 C CA . GLN A 1 181 ? 3.756 38.656 13.086 1 52.06 181 GLN A CA 1
ATOM 1471 C C . GLN A 1 181 ? 3.832 38.906 14.586 1 52.06 181 GLN A C 1
ATOM 1473 O O . GLN A 1 181 ? 3.748 38 15.391 1 52.06 181 GLN A O 1
ATOM 1478 N N . MET B 1 1 ? 8.305 27.375 5.312 1 63.41 1 MET B N 1
ATOM 1479 C CA . MET B 1 1 ? 7.559 26.625 6.316 1 63.41 1 MET B CA 1
ATOM 1480 C C . MET B 1 1 ? 8.477 26.156 7.438 1 63.41 1 MET B C 1
ATOM 1482 O O . MET B 1 1 ? 9.586 25.672 7.18 1 63.41 1 MET B O 1
ATOM 1486 N N . SER B 1 2 ? 8.109 26.453 8.68 1 68.38 2 SER B N 1
ATOM 1487 C CA . SER B 1 2 ? 9.016 26.281 9.805 1 68.38 2 SER B CA 1
ATOM 1488 C C . SER B 1 2 ? 9.391 24.812 9.992 1 68.38 2 SER B C 1
ATOM 1490 O O . SER B 1 2 ? 8.531 23.938 9.938 1 68.38 2 SER B O 1
ATOM 1492 N N . ALA B 1 3 ? 10.758 24.562 10.078 1 74.88 3 ALA B N 1
ATOM 1493 C CA . ALA B 1 3 ? 11.328 23.234 10.297 1 74.88 3 ALA B CA 1
ATOM 1494 C C . ALA B 1 3 ? 11.32 22.859 11.781 1 74.88 3 ALA B C 1
ATOM 1496 O O . ALA B 1 3 ? 11.43 23.734 12.641 1 74.88 3 ALA B O 1
ATOM 1497 N N . LEU B 1 4 ? 10.906 21.594 12.102 1 74.75 4 LEU B N 1
ATOM 1498 C CA . LEU B 1 4 ? 11.086 21.078 13.453 1 74.75 4 LEU B CA 1
ATOM 1499 C C . LEU B 1 4 ? 12.547 20.719 13.719 1 74.75 4 LEU B C 1
ATOM 1501 O O . LEU B 1 4 ? 13.234 20.234 12.82 1 74.75 4 LEU B O 1
ATOM 1505 N N . PRO B 1 5 ? 12.945 21.047 14.875 1 79.19 5 PRO B N 1
ATOM 1506 C CA . PRO B 1 5 ? 14.352 20.766 15.195 1 79.19 5 PRO B CA 1
ATOM 1507 C C . PRO B 1 5 ? 14.703 19.281 15.086 1 79.19 5 PRO B C 1
ATOM 1509 O O . PRO B 1 5 ? 13.859 18.422 15.359 1 79.19 5 PRO B O 1
ATOM 1512 N N . ARG B 1 6 ? 15.93 19.156 14.727 1 84.19 6 ARG B N 1
ATOM 1513 C CA . ARG B 1 6 ? 16.453 17.812 14.531 1 84.19 6 ARG B CA 1
ATOM 1514 C C . ARG B 1 6 ? 16.516 17.047 15.852 1 84.19 6 ARG B C 1
ATOM 1516 O O . ARG B 1 6 ? 16.891 17.594 16.875 1 84.19 6 ARG B O 1
ATOM 1523 N N . THR B 1 7 ? 16 15.781 15.812 1 87.31 7 THR B N 1
ATOM 1524 C CA . THR B 1 7 ? 16.016 14.891 16.969 1 87.31 7 THR B CA 1
ATOM 1525 C C . THR B 1 7 ? 16.828 13.641 16.672 1 87.31 7 THR B C 1
ATOM 1527 O O . THR B 1 7 ? 17.375 13.484 15.578 1 87.31 7 THR B O 1
ATOM 1530 N N . TRP B 1 8 ? 17 12.844 17.766 1 91 8 TRP B N 1
ATOM 1531 C CA . TRP B 1 8 ? 17.75 11.602 17.578 1 91 8 TRP B CA 1
ATOM 1532 C C . TRP B 1 8 ? 17.047 10.688 16.578 1 91 8 TRP B C 1
ATOM 1534 O O . TRP B 1 8 ? 17.688 9.875 15.914 1 91 8 TRP B O 1
ATOM 1544 N N . ARG B 1 9 ? 15.727 10.867 16.484 1 93.5 9 ARG B N 1
ATOM 1545 C CA . ARG B 1 9 ? 14.961 10.055 15.547 1 93.5 9 ARG B CA 1
ATOM 1546 C C . ARG B 1 9 ? 15.352 10.375 14.102 1 93.5 9 ARG B C 1
ATOM 1548 O O . ARG B 1 9 ? 15.375 9.484 13.25 1 93.5 9 ARG B O 1
ATOM 1555 N N . ASP B 1 10 ? 15.633 11.586 13.844 1 94.94 10 ASP B N 1
ATOM 1556 C CA . ASP B 1 10 ? 16.062 11.977 12.508 1 94.94 10 ASP B CA 1
ATOM 1557 C C . ASP B 1 10 ? 17.359 11.289 12.117 1 94.94 10 ASP B C 1
ATOM 1559 O O . ASP B 1 10 ? 17.547 10.891 10.969 1 94.94 10 ASP B O 1
ATOM 1563 N N . ASN B 1 11 ? 18.25 11.195 13.102 1 94.81 11 ASN B N 1
ATOM 1564 C CA . ASN B 1 11 ? 19.484 10.469 12.859 1 94.81 11 ASN B CA 1
ATOM 1565 C C . ASN B 1 11 ? 19.219 8.992 12.586 1 94.81 11 ASN B C 1
ATOM 1567 O O . ASN B 1 11 ? 19.859 8.391 11.711 1 94.81 11 ASN B O 1
ATOM 1571 N N . ALA B 1 12 ? 18.328 8.438 13.359 1 96.69 12 ALA B N 1
ATOM 1572 C CA . ALA B 1 12 ? 17.969 7.035 13.156 1 96.69 12 ALA B CA 1
ATOM 1573 C C . ALA B 1 12 ? 17.359 6.824 11.773 1 96.69 12 ALA B C 1
ATOM 1575 O O . ALA B 1 12 ? 17.688 5.863 11.078 1 96.69 12 ALA B O 1
ATOM 1576 N N . TYR B 1 13 ? 16.484 7.781 11.375 1 97.31 13 TYR B N 1
ATOM 1577 C CA . TYR B 1 13 ? 15.852 7.684 10.07 1 97.31 13 TYR B CA 1
ATOM 1578 C C . TYR B 1 13 ? 16.875 7.836 8.953 1 97.31 13 TYR B C 1
ATOM 1580 O O . TYR B 1 13 ? 16.734 7.219 7.891 1 97.31 13 TYR B O 1
ATOM 1588 N N . LEU B 1 14 ? 17.859 8.656 9.211 1 96.94 14 LEU B N 1
ATOM 1589 C CA . LEU B 1 14 ? 18.938 8.82 8.242 1 96.94 14 LEU B CA 1
ATOM 1590 C C . LEU B 1 14 ? 19.688 7.5 8.023 1 96.94 14 LEU B C 1
ATOM 1592 O O . LEU B 1 14 ? 19.906 7.094 6.887 1 96.94 14 LEU B O 1
ATOM 1596 N N . VAL B 1 15 ? 19.969 6.844 9.078 1 97.81 15 VAL B N 1
ATOM 1597 C CA . VAL B 1 15 ? 20.672 5.566 8.992 1 97.81 15 VAL B CA 1
ATOM 1598 C C . VAL B 1 15 ? 19.797 4.531 8.305 1 97.81 15 VAL B C 1
ATOM 1600 O O . VAL B 1 15 ? 20.25 3.828 7.398 1 97.81 15 VAL B O 1
ATOM 1603 N N . ILE B 1 16 ? 18.594 4.461 8.695 1 97.75 16 ILE B N 1
ATOM 1604 C CA . ILE B 1 16 ? 17.641 3.479 8.172 1 97.75 16 ILE B CA 1
ATOM 1605 C C . ILE B 1 16 ? 17.438 3.713 6.676 1 97.75 16 ILE B C 1
ATOM 1607 O O . ILE B 1 16 ? 17.453 2.768 5.887 1 97.75 16 ILE B O 1
ATOM 1611 N N . SER B 1 17 ? 17.234 4.957 6.285 1 98 17 SER B N 1
ATOM 1612 C CA . SER B 1 17 ? 17.016 5.273 4.879 1 98 17 SER B CA 1
ATOM 1613 C C . SER B 1 17 ? 18.266 4.996 4.051 1 98 17 SER B C 1
ATOM 1615 O O . SER B 1 17 ? 18.172 4.605 2.885 1 98 17 SER B O 1
ATOM 1617 N N . SER B 1 18 ? 19.422 5.207 4.645 1 98.06 18 SER B N 1
ATOM 1618 C CA . SER B 1 18 ? 20.656 4.883 3.959 1 98.06 18 SER B CA 1
ATOM 1619 C C . SER B 1 18 ? 20.797 3.381 3.729 1 98.06 18 SER B C 1
ATOM 1621 O O . SER B 1 18 ? 21.234 2.947 2.66 1 98.06 18 SER B O 1
ATOM 1623 N N . ILE B 1 19 ? 20.422 2.67 4.727 1 97.44 19 ILE B N 1
ATOM 1624 C CA . ILE B 1 19 ? 20.453 1.217 4.605 1 97.44 19 ILE B CA 1
ATOM 1625 C C . ILE B 1 19 ? 19.469 0.773 3.527 1 97.44 19 ILE B C 1
ATOM 1627 O O . ILE B 1 19 ? 19.781 -0.076 2.693 1 97.44 19 ILE B O 1
ATOM 1631 N N . GLN B 1 20 ? 18.312 1.33 3.559 1 97.69 20 GLN B N 1
ATOM 1632 C CA . GLN B 1 20 ? 17.297 1.004 2.568 1 97.69 20 GLN B CA 1
ATOM 1633 C C . GLN B 1 20 ? 17.766 1.338 1.157 1 97.69 20 GLN B C 1
ATOM 1635 O O . GLN B 1 20 ? 17.594 0.542 0.232 1 97.69 20 GLN B O 1
ATOM 1640 N N . LEU B 1 21 ? 18.312 2.49 1.002 1 97.75 21 LEU B N 1
ATOM 1641 C CA . LEU B 1 21 ? 18.844 2.916 -0.29 1 97.75 21 LEU B CA 1
ATOM 1642 C C . LEU B 1 21 ? 19.922 1.952 -0.781 1 97.75 21 LEU B C 1
ATOM 1644 O O . LEU B 1 21 ? 19.906 1.536 -1.942 1 97.75 21 LEU B O 1
ATOM 1648 N N . SER B 1 22 ? 20.812 1.545 0.09 1 96.5 22 SER B N 1
ATOM 1649 C CA . SER B 1 22 ? 21.891 0.606 -0.248 1 96.5 22 SER B CA 1
ATOM 1650 C C . SER B 1 22 ? 21.312 -0.752 -0.647 1 96.5 22 SER B C 1
ATOM 1652 O O . SER B 1 22 ? 21.75 -1.343 -1.641 1 96.5 22 SER B O 1
ATOM 1654 N N . ALA B 1 23 ? 20.359 -1.196 0.132 1 94.44 23 ALA B N 1
ATOM 1655 C CA . ALA B 1 23 ? 19.734 -2.486 -0.162 1 94.44 23 ALA B CA 1
ATOM 1656 C C . ALA B 1 23 ? 19.047 -2.471 -1.526 1 94.44 23 ALA B C 1
ATOM 1658 O O . ALA B 1 23 ? 19.141 -3.441 -2.281 1 94.44 23 ALA B O 1
ATOM 1659 N N . ILE B 1 24 ? 18.359 -1.331 -1.862 1 96.19 24 ILE B N 1
ATOM 1660 C CA . ILE B 1 24 ? 17.672 -1.188 -3.145 1 96.19 24 ILE B CA 1
ATOM 1661 C C . ILE B 1 24 ? 18.703 -1.262 -4.281 1 96.19 24 ILE B C 1
ATOM 1663 O O . ILE B 1 24 ? 18.531 -2.033 -5.227 1 96.19 24 ILE B O 1
ATOM 1667 N N . LEU B 1 25 ? 19.781 -0.592 -4.152 1 94.81 25 LEU B N 1
ATOM 1668 C CA . LEU B 1 25 ? 20.766 -0.448 -5.23 1 94.81 25 LEU B CA 1
ATOM 1669 C C . LEU B 1 25 ? 21.641 -1.691 -5.34 1 94.81 25 LEU B C 1
ATOM 1671 O O . LEU B 1 25 ? 22 -2.098 -6.445 1 94.81 25 LEU B O 1
ATOM 1675 N N . LEU B 1 26 ? 21.875 -2.352 -4.207 1 92.62 26 LEU B N 1
ATOM 1676 C CA . LEU B 1 26 ? 22.906 -3.389 -4.203 1 92.62 26 LEU B CA 1
ATOM 1677 C C . LEU B 1 26 ? 22.281 -4.773 -4.273 1 92.62 26 LEU B C 1
ATOM 1679 O O . LEU B 1 26 ? 22.953 -5.75 -4.625 1 92.62 26 LEU B O 1
ATOM 1683 N N . VAL B 1 27 ? 21.031 -4.852 -3.953 1 90.81 27 VAL B N 1
ATOM 1684 C CA . VAL B 1 27 ? 20.438 -6.18 -3.867 1 90.81 27 VAL B CA 1
ATOM 1685 C C . VAL B 1 27 ? 19.203 -6.246 -4.758 1 90.81 27 VAL B C 1
ATOM 1687 O O . VAL B 1 27 ? 19.172 -6.984 -5.742 1 90.81 27 VAL B O 1
ATOM 1690 N N . ASP B 1 28 ? 18.297 -5.352 -4.527 1 91.75 28 ASP B N 1
ATOM 1691 C CA . ASP B 1 28 ? 16.969 -5.488 -5.117 1 91.75 28 ASP B CA 1
ATOM 1692 C C . ASP B 1 28 ? 17 -5.203 -6.617 1 91.75 28 ASP B C 1
ATOM 1694 O O . ASP B 1 28 ? 16.297 -5.855 -7.395 1 91.75 28 ASP B O 1
ATOM 1698 N N . LEU B 1 29 ? 17.812 -4.289 -7.047 1 91.88 29 LEU B N 1
ATOM 1699 C CA . LEU B 1 29 ? 17.703 -3.818 -8.422 1 91.88 29 LEU B CA 1
ATOM 1700 C C . LEU B 1 29 ? 18.812 -4.398 -9.289 1 91.88 29 LEU B C 1
ATOM 1702 O O . LEU B 1 29 ? 18.859 -4.164 -10.5 1 91.88 29 LEU B O 1
ATOM 1706 N N . VAL B 1 30 ? 19.641 -5.234 -8.781 1 89.62 30 VAL B N 1
ATOM 1707 C CA . VAL B 1 30 ? 20.797 -5.773 -9.492 1 89.62 30 VAL B CA 1
ATOM 1708 C C . VAL B 1 30 ? 20.328 -6.52 -10.742 1 89.62 30 VAL B C 1
ATOM 1710 O O . VAL B 1 30 ? 20.938 -6.398 -11.805 1 89.62 30 VAL B O 1
ATOM 1713 N N . PRO B 1 31 ? 19.234 -7.23 -10.656 1 86.62 31 PRO B N 1
ATOM 1714 C CA . PRO B 1 31 ? 18.766 -7.93 -11.852 1 86.62 31 PRO B CA 1
ATOM 1715 C C . PRO B 1 31 ? 18.406 -6.98 -12.992 1 86.62 31 PRO B C 1
ATOM 1717 O O . PRO B 1 31 ? 18.297 -7.406 -14.141 1 86.62 31 PRO B O 1
ATOM 1720 N N . PHE B 1 32 ? 18.25 -5.773 -12.734 1 89.69 32 PHE B N 1
ATOM 1721 C CA . PHE B 1 32 ? 17.812 -4.816 -13.75 1 89.69 32 PHE B CA 1
ATOM 1722 C C . PHE B 1 32 ? 19.016 -4.039 -14.297 1 89.69 32 PHE B C 1
ATOM 1724 O O . PHE B 1 32 ? 18.875 -3.252 -15.234 1 89.69 32 PHE B O 1
ATOM 1731 N N . TYR B 1 33 ? 20.125 -4.344 -13.672 1 90.56 33 TYR B N 1
ATOM 1732 C CA . TYR B 1 33 ? 21.344 -3.727 -14.211 1 90.56 33 TYR B CA 1
ATOM 1733 C C . TYR B 1 33 ? 21.812 -4.453 -15.461 1 90.56 33 TYR B C 1
ATOM 1735 O O . TYR B 1 33 ? 21.609 -5.664 -15.594 1 90.56 33 TYR B O 1
ATOM 1743 N N . PRO B 1 34 ? 22.422 -3.656 -16.391 1 90.56 34 PRO B N 1
ATOM 1744 C CA . PRO B 1 34 ? 23.047 -4.367 -17.516 1 90.56 34 PRO B CA 1
ATOM 1745 C C . PRO B 1 34 ? 24.094 -5.387 -17.047 1 90.56 34 PRO B C 1
ATOM 1747 O O . PRO B 1 34 ? 24.922 -5.086 -16.203 1 90.56 34 PRO B O 1
ATOM 1750 N N . SER B 1 35 ? 23.938 -6.594 -17.562 1 86.75 35 SER B N 1
ATOM 1751 C CA . SER B 1 35 ? 24.797 -7.695 -17.141 1 86.75 35 SER B CA 1
ATOM 1752 C C . SER B 1 35 ? 26.266 -7.367 -17.359 1 86.75 35 SER B C 1
ATOM 1754 O O . SER B 1 35 ? 27.141 -7.887 -16.641 1 86.75 35 SER B O 1
ATOM 1756 N N . SER B 1 36 ? 26.641 -6.531 -18.234 1 87.94 36 SER B N 1
ATOM 1757 C CA . SER B 1 36 ? 28.016 -6.156 -18.531 1 87.94 36 SER B CA 1
ATOM 1758 C C . SER B 1 36 ? 28.656 -5.418 -17.359 1 87.94 36 SER B C 1
ATOM 1760 O O . SER B 1 36 ? 29.875 -5.363 -17.25 1 87.94 36 SER B O 1
ATOM 1762 N N . LEU B 1 37 ? 27.766 -5.008 -16.484 1 88 37 LEU B N 1
ATOM 1763 C CA . LEU B 1 37 ? 28.281 -4.184 -15.398 1 88 37 LEU B CA 1
ATOM 1764 C C . LEU B 1 37 ? 28.75 -5.047 -14.234 1 88 37 LEU B C 1
ATOM 1766 O O . LEU B 1 37 ? 29.578 -4.621 -13.438 1 88 37 LEU B O 1
ATOM 1770 N N . TYR B 1 38 ? 28.234 -6.273 -14.125 1 88.31 38 TYR B N 1
ATOM 1771 C CA . TYR B 1 38 ? 28.547 -6.977 -12.883 1 88.31 38 TYR B CA 1
ATOM 1772 C C . TYR B 1 38 ? 28.734 -8.469 -13.141 1 88.31 38 TYR B C 1
ATOM 1774 O O . TYR B 1 38 ? 29.297 -9.18 -12.297 1 88.31 38 TYR B O 1
ATOM 1782 N N . ALA B 1 39 ? 28.375 -9.016 -14.242 1 84.75 39 ALA B N 1
ATOM 1783 C CA . ALA B 1 39 ? 28.344 -10.461 -14.461 1 84.75 39 ALA B CA 1
ATOM 1784 C C . ALA B 1 39 ? 29.75 -11.023 -14.625 1 84.75 39 ALA B C 1
ATOM 1786 O O . ALA B 1 39 ? 30.078 -12.086 -14.086 1 84.75 39 ALA B O 1
ATOM 1787 N N . ASP B 1 40 ? 30.562 -10.234 -15.273 1 88.19 40 ASP B N 1
ATOM 1788 C CA . ASP B 1 40 ? 31.922 -10.672 -15.539 1 88.19 40 ASP B CA 1
ATOM 1789 C C . ASP B 1 40 ? 32.844 -10.367 -14.352 1 88.19 40 ASP B C 1
ATOM 1791 O O . ASP B 1 40 ? 32.75 -9.297 -13.742 1 88.19 40 ASP B O 1
ATOM 1795 N N . PRO B 1 41 ? 33.656 -11.336 -13.992 1 89.81 41 PRO B N 1
ATOM 1796 C CA . PRO B 1 41 ? 34.562 -11.102 -12.875 1 89.81 41 PRO B CA 1
ATOM 1797 C C . PRO B 1 41 ? 35.469 -9.883 -13.086 1 89.81 41 PRO B C 1
ATOM 1799 O O . PRO B 1 41 ? 35.938 -9.289 -12.117 1 89.81 41 PRO B O 1
ATOM 1802 N N . SER B 1 42 ? 35.719 -9.523 -14.195 1 88.31 42 SER B N 1
ATOM 1803 C CA . SER B 1 42 ? 36.562 -8.375 -14.508 1 88.31 42 SER B CA 1
ATOM 1804 C C . SER B 1 42 ? 35.781 -7.07 -14.453 1 88.31 42 SER B C 1
ATOM 1806 O O . SER B 1 42 ? 36.375 -5.988 -14.523 1 88.31 42 SER B O 1
ATOM 1808 N N . SER B 1 43 ? 34.5 -7.16 -14.289 1 88.38 43 SER B N 1
ATOM 1809 C CA . SER B 1 43 ? 33.656 -5.973 -14.25 1 88.38 43 SER B CA 1
ATOM 1810 C C . SER B 1 43 ? 33.906 -5.176 -12.969 1 88.38 43 SER B C 1
ATOM 1812 O O . SER B 1 43 ? 34.156 -5.75 -11.914 1 88.38 43 SER B O 1
ATOM 1814 N N . PRO B 1 44 ? 33.938 -3.867 -13.031 1 86.56 44 PRO B N 1
ATOM 1815 C CA . PRO B 1 44 ? 34.188 -3.012 -11.867 1 86.56 44 PRO B CA 1
ATOM 1816 C C . PRO B 1 44 ? 33.156 -3.238 -10.758 1 86.56 44 PRO B C 1
ATOM 1818 O O . PRO B 1 44 ? 33.438 -2.988 -9.586 1 86.56 44 PRO B O 1
ATOM 1821 N N . LEU B 1 45 ? 31.969 -3.727 -11.109 1 91 45 LEU B N 1
ATOM 1822 C CA . LEU B 1 45 ? 30.922 -3.92 -10.109 1 91 45 LEU B CA 1
ATOM 1823 C C . LEU B 1 45 ? 30.656 -5.402 -9.891 1 91 45 LEU B C 1
ATOM 1825 O O . LEU B 1 45 ? 29.516 -5.789 -9.594 1 91 45 LEU B O 1
ATOM 1829 N N . HIS B 1 46 ? 31.594 -6.219 -10.047 1 92.88 46 HIS B N 1
ATOM 1830 C CA . HIS B 1 46 ? 31.422 -7.66 -9.914 1 92.88 46 HIS B CA 1
ATOM 1831 C C . HIS B 1 46 ? 31.016 -8.039 -8.492 1 92.88 46 HIS B C 1
ATOM 1833 O O . HIS B 1 46 ? 30.406 -9.086 -8.273 1 92.88 46 HIS B O 1
ATOM 1839 N N . PHE B 1 47 ? 31.391 -7.152 -7.566 1 92.25 47 PHE B N 1
ATOM 1840 C CA . PHE B 1 47 ? 31.031 -7.426 -6.18 1 92.25 47 PHE B CA 1
ATOM 1841 C C . PHE B 1 47 ? 29.516 -7.539 -6.027 1 92.25 47 PHE B C 1
ATOM 1843 O O . PHE B 1 47 ? 29.031 -8.234 -5.133 1 92.25 47 PHE B O 1
ATOM 1850 N N . LEU B 1 48 ? 28.703 -6.98 -6.852 1 91.94 48 LEU B N 1
ATOM 1851 C CA . LEU B 1 48 ? 27.25 -7.078 -6.82 1 91.94 48 LEU B CA 1
ATOM 1852 C C . LEU B 1 48 ? 26.797 -8.5 -7.109 1 91.94 48 LEU B C 1
ATOM 1854 O O . LEU B 1 48 ? 25.859 -8.992 -6.484 1 91.94 48 LEU B O 1
ATOM 1858 N N . GLN B 1 49 ? 27.453 -9.094 -7.992 1 90.38 49 GLN B N 1
ATOM 1859 C CA . GLN B 1 49 ? 27.141 -10.484 -8.32 1 90.38 49 GLN B CA 1
ATOM 1860 C C . GLN B 1 49 ? 27.469 -11.406 -7.148 1 90.38 49 GLN B C 1
ATOM 1862 O O . GLN B 1 49 ? 26.703 -12.328 -6.848 1 90.38 49 GLN B O 1
ATOM 1867 N N . LEU B 1 50 ? 28.594 -11.133 -6.57 1 91.62 50 LEU B N 1
ATOM 1868 C CA . LEU B 1 50 ? 29 -11.953 -5.43 1 91.62 50 LEU B CA 1
ATOM 1869 C C . LEU B 1 50 ? 28 -11.82 -4.285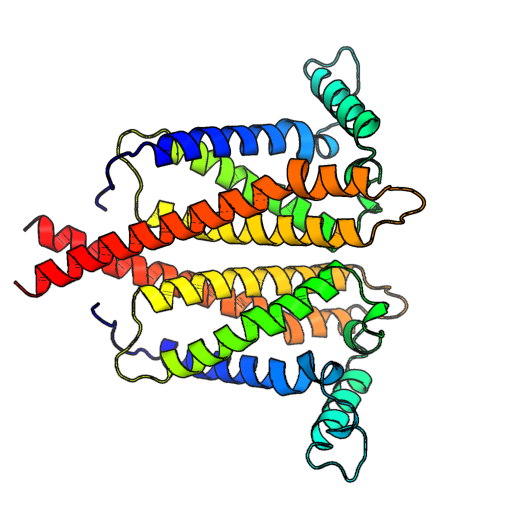 1 91.62 50 LEU B C 1
ATOM 1871 O O . LEU B 1 50 ? 27.656 -12.82 -3.641 1 91.62 50 LEU B O 1
ATOM 1875 N N . LEU B 1 51 ? 27.594 -10.633 -4.086 1 91.62 51 LEU B N 1
ATOM 1876 C CA . LEU B 1 51 ? 26.594 -10.383 -3.049 1 91.62 51 LEU B CA 1
ATOM 1877 C C . LEU B 1 51 ? 25.281 -11.102 -3.373 1 91.62 51 LEU B C 1
ATOM 1879 O O . LEU B 1 51 ? 24.672 -11.719 -2.494 1 91.62 51 LEU B O 1
ATOM 1883 N N . ARG B 1 52 ? 24.922 -10.977 -4.555 1 89.88 52 ARG B N 1
ATOM 1884 C CA . ARG B 1 52 ? 23.703 -11.625 -4.996 1 89.88 52 ARG B CA 1
ATOM 1885 C C . ARG B 1 52 ? 23.797 -13.141 -4.855 1 89.88 52 ARG B C 1
ATOM 1887 O O . ARG B 1 52 ? 22.859 -13.781 -4.367 1 89.88 52 ARG B O 1
ATOM 1894 N N . ASP B 1 53 ? 24.891 -13.711 -5.273 1 90.44 53 ASP B N 1
ATOM 1895 C CA . ASP B 1 53 ? 25.109 -15.148 -5.164 1 90.44 53 ASP B CA 1
ATOM 1896 C C . ASP B 1 53 ? 25.078 -15.602 -3.705 1 90.44 53 ASP B C 1
ATOM 1898 O O . ASP B 1 53 ? 24.484 -16.641 -3.387 1 90.44 53 ASP B O 1
ATOM 1902 N N . PHE B 1 54 ? 25.719 -14.875 -2.893 1 93.31 54 PHE B N 1
ATOM 1903 C CA . PHE B 1 54 ? 25.703 -15.18 -1.467 1 93.31 54 PHE B CA 1
ATOM 1904 C C . PHE B 1 54 ? 24.266 -15.18 -0.929 1 93.31 54 PHE B C 1
ATOM 1906 O O . PHE B 1 54 ? 23.875 -16.094 -0.201 1 93.31 54 PHE B O 1
ATOM 1913 N N . TYR B 1 55 ? 23.5 -14.133 -1.3 1 92 55 TYR B N 1
ATOM 1914 C CA . TYR B 1 55 ? 22.109 -13.992 -0.847 1 92 55 TYR B CA 1
ATOM 1915 C C . TYR B 1 55 ? 21.266 -15.164 -1.323 1 92 55 TYR B C 1
ATOM 1917 O O . TYR B 1 55 ? 20.5 -15.734 -0.547 1 92 55 TYR B O 1
ATOM 1925 N N . ILE B 1 56 ? 21.469 -15.594 -2.5 1 91.06 56 ILE B N 1
ATOM 1926 C CA . ILE B 1 56 ? 20.703 -16.688 -3.09 1 91.06 56 ILE B CA 1
ATOM 1927 C C . ILE B 1 56 ? 21.094 -18 -2.445 1 91.06 56 ILE B C 1
ATOM 1929 O O . ILE B 1 56 ? 20.234 -18.828 -2.115 1 91.06 56 ILE B O 1
ATOM 1933 N N . GLN B 1 57 ? 22.375 -18.188 -2.264 1 92.94 57 GLN B N 1
ATOM 1934 C CA . GLN B 1 57 ? 22.875 -19.422 -1.669 1 92.94 57 GLN B CA 1
ATOM 1935 C C . GLN B 1 57 ? 22.422 -19.547 -0.214 1 92.94 57 GLN B C 1
ATOM 1937 O O . GLN B 1 57 ? 22.109 -20.641 0.25 1 92.94 57 GLN B O 1
ATOM 1942 N N . THR B 1 58 ? 22.406 -18.438 0.456 1 93.44 58 THR B N 1
ATOM 1943 C CA . THR B 1 58 ? 22.109 -18.438 1.883 1 93.44 58 THR B CA 1
ATOM 1944 C C . THR B 1 58 ? 20.609 -18.578 2.121 1 93.44 58 THR B C 1
ATOM 1946 O O . THR B 1 58 ? 20.172 -19.359 2.979 1 93.44 58 THR B O 1
ATOM 1949 N N . TYR B 1 59 ? 19.812 -17.906 1.301 1 93.38 59 TYR B N 1
ATOM 1950 C CA . TYR B 1 59 ? 18.391 -17.797 1.648 1 93.38 59 TYR B CA 1
ATOM 1951 C C . TYR B 1 59 ? 17.531 -18.531 0.63 1 93.38 59 TYR B C 1
ATOM 1953 O O . TYR B 1 59 ? 16.344 -18.781 0.881 1 93.38 59 TYR B O 1
ATOM 1961 N N . ASN B 1 60 ? 18 -18.844 -0.502 1 93.69 60 ASN B N 1
ATOM 1962 C CA . ASN B 1 60 ? 17.203 -19.438 -1.574 1 93.69 60 ASN B CA 1
ATOM 1963 C C . ASN B 1 60 ? 15.906 -18.672 -1.799 1 93.69 60 ASN B C 1
ATOM 1965 O O . ASN B 1 60 ? 14.836 -19.281 -1.877 1 93.69 60 ASN B O 1
ATOM 1969 N N . ASP B 1 61 ? 15.992 -17.391 -1.88 1 92 61 ASP B N 1
ATOM 1970 C CA . ASP B 1 61 ? 14.844 -16.5 -2.041 1 92 61 ASP B CA 1
ATOM 1971 C C . ASP B 1 61 ? 14.18 -16.703 -3.398 1 92 61 ASP B C 1
ATOM 1973 O O . ASP B 1 61 ? 14.781 -16.438 -4.441 1 92 61 ASP B O 1
ATOM 1977 N N . PRO B 1 62 ? 12.984 -17.125 -3.324 1 92.31 62 PRO B N 1
ATOM 1978 C CA . PRO B 1 62 ? 12.328 -17.422 -4.598 1 92.31 62 PRO B CA 1
ATOM 1979 C C . PRO B 1 62 ? 12.18 -16.203 -5.484 1 92.31 62 PRO B C 1
ATOM 1981 O O . PRO B 1 62 ? 12.094 -16.312 -6.711 1 92.31 62 PRO B O 1
ATOM 1984 N N . TYR B 1 63 ? 12.164 -15.039 -4.938 1 92.31 63 TYR B N 1
ATOM 1985 C CA . TYR B 1 63 ? 12.016 -13.812 -5.715 1 92.31 63 TYR B CA 1
ATOM 1986 C C . TYR B 1 63 ? 13.305 -13.477 -6.457 1 92.31 63 TYR B C 1
ATOM 1988 O O . TYR B 1 63 ? 13.297 -12.68 -7.395 1 92.31 63 TYR B O 1
ATOM 1996 N N . PHE B 1 64 ? 14.398 -14.102 -6.012 1 89.69 64 PHE B N 1
ATOM 1997 C CA . PHE B 1 64 ? 15.688 -13.812 -6.629 1 89.69 64 PHE B CA 1
ATOM 1998 C C . PHE B 1 64 ? 16.125 -14.969 -7.527 1 89.69 64 PHE B C 1
ATOM 2000 O O . PHE B 1 64 ? 16.875 -14.766 -8.477 1 89.69 64 PHE B O 1
ATOM 2007 N N . VAL B 1 65 ? 15.633 -16.156 -7.203 1 90.31 65 VAL B N 1
ATOM 2008 C CA . VAL B 1 65 ? 16.016 -17.344 -7.969 1 90.31 65 VAL B CA 1
ATOM 2009 C C . VAL B 1 65 ? 15.172 -17.422 -9.242 1 90.31 65 VAL B C 1
ATOM 2011 O O . VAL B 1 65 ? 15.648 -17.906 -10.273 1 90.31 65 VAL B O 1
ATOM 2014 N N . THR B 1 66 ? 13.977 -16.906 -9.195 1 90.69 66 THR B N 1
ATOM 2015 C CA . THR B 1 66 ? 13.055 -16.953 -10.32 1 90.69 66 THR B CA 1
ATOM 2016 C C . THR B 1 66 ? 13.336 -15.812 -11.297 1 90.69 66 THR B C 1
ATOM 2018 O O . THR B 1 66 ? 13.5 -14.664 -10.891 1 90.69 66 THR B O 1
ATOM 2021 N N . PRO B 1 67 ? 13.43 -16.156 -12.594 1 88.69 67 PRO B N 1
ATOM 2022 C CA . PRO B 1 67 ? 13.555 -15.078 -13.57 1 88.69 67 PRO B CA 1
ATOM 2023 C C . PRO B 1 67 ? 12.414 -14.078 -13.5 1 88.69 67 PRO B C 1
ATOM 2025 O O . PRO B 1 67 ? 11.297 -14.438 -13.109 1 88.69 67 PRO B O 1
ATOM 2028 N N . HIS B 1 68 ? 12.711 -12.852 -13.875 1 86.88 68 HIS B N 1
ATOM 2029 C CA . HIS B 1 68 ? 11.766 -11.758 -13.719 1 86.88 68 HIS B CA 1
ATOM 2030 C C . HIS B 1 68 ? 10.438 -12.07 -14.406 1 86.88 68 HIS B C 1
ATOM 2032 O O . HIS B 1 68 ? 9.367 -11.797 -13.852 1 86.88 68 HIS B O 1
ATOM 2038 N N . ASP B 1 69 ? 10.477 -12.672 -15.555 1 88.31 69 ASP B N 1
ATOM 2039 C CA . ASP B 1 69 ? 9.273 -12.969 -16.328 1 88.31 69 ASP B CA 1
ATOM 2040 C C . ASP B 1 69 ? 8.422 -14.016 -15.625 1 88.31 69 ASP B C 1
ATOM 2042 O O . ASP B 1 69 ? 7.207 -14.078 -15.836 1 88.31 69 ASP B O 1
ATOM 2046 N N . GLY B 1 70 ? 9.023 -14.867 -14.75 1 91.69 70 GLY B N 1
ATOM 2047 C CA . GLY B 1 70 ? 8.32 -15.93 -14.062 1 91.69 70 GLY B CA 1
ATOM 2048 C C . GLY B 1 70 ? 7.785 -15.516 -12.703 1 91.69 70 GLY B C 1
ATOM 2049 O O . GLY B 1 70 ? 7.082 -16.281 -12.047 1 91.69 70 GLY B O 1
ATOM 2050 N N . LEU B 1 71 ? 8.094 -14.25 -12.305 1 94.19 71 LEU B N 1
ATOM 2051 C CA . LEU B 1 71 ? 7.637 -13.766 -11.008 1 94.19 71 LEU B CA 1
ATOM 2052 C C . LEU B 1 71 ? 6.145 -13.461 -11.031 1 94.19 71 LEU B C 1
ATOM 2054 O O . LEU B 1 71 ? 5.582 -13.164 -12.086 1 94.19 71 LEU B O 1
ATOM 2058 N N . PRO B 1 72 ? 5.551 -13.586 -9.867 1 95.38 72 PRO B N 1
ATOM 2059 C CA . PRO B 1 72 ? 4.133 -13.219 -9.82 1 95.38 72 PRO B CA 1
ATOM 2060 C C . PRO B 1 72 ? 3.9 -11.75 -10.156 1 95.38 72 PRO B C 1
ATOM 2062 O O . PRO B 1 72 ? 4.77 -10.906 -9.914 1 95.38 72 PRO B O 1
ATOM 2065 N N . SER B 1 73 ? 2.746 -11.469 -10.734 1 96.12 73 SER B N 1
ATOM 2066 C CA . SER B 1 73 ? 2.426 -10.141 -11.242 1 96.12 73 SER B CA 1
ATOM 2067 C C . SER B 1 73 ? 2.576 -9.078 -10.156 1 96.12 73 SER B C 1
ATOM 2069 O O . SER B 1 73 ? 3.115 -8 -10.406 1 96.12 73 SER B O 1
ATOM 2071 N N . TRP B 1 74 ? 2.068 -9.414 -8.953 1 97.12 74 TRP B N 1
ATOM 2072 C CA . TRP B 1 74 ? 2.102 -8.43 -7.875 1 97.12 74 TRP B CA 1
ATOM 2073 C C . TRP B 1 74 ? 3.539 -8.062 -7.52 1 97.12 74 TRP B C 1
ATOM 2075 O O . TRP B 1 74 ? 3.836 -6.898 -7.238 1 97.12 74 TRP B O 1
ATOM 2085 N N . PHE B 1 75 ? 4.434 -9.047 -7.547 1 96.94 75 PHE B N 1
ATOM 2086 C CA . PHE B 1 75 ? 5.82 -8.766 -7.199 1 96.94 75 PHE B CA 1
ATOM 2087 C C . PHE B 1 75 ? 6.512 -7.977 -8.305 1 96.94 75 PHE B C 1
ATOM 2089 O O . PHE B 1 75 ? 7.352 -7.117 -8.031 1 96.94 75 PHE B O 1
ATOM 2096 N N . LYS B 1 76 ? 6.156 -8.242 -9.539 1 96.25 76 LYS B N 1
ATOM 2097 C CA . LYS B 1 76 ? 6.672 -7.43 -10.633 1 96.25 76 LYS B CA 1
ATOM 2098 C C . LYS B 1 76 ? 6.293 -5.965 -10.461 1 96.25 76 LYS B C 1
ATOM 2100 O O . LYS B 1 76 ? 7.137 -5.078 -10.617 1 96.25 76 LYS B O 1
ATOM 2105 N N . LEU B 1 77 ? 5.07 -5.777 -10.141 1 97.69 77 LEU B N 1
ATOM 2106 C CA . LEU B 1 77 ? 4.613 -4.41 -9.914 1 97.69 77 LEU B CA 1
ATOM 2107 C C . LEU B 1 77 ? 5.402 -3.76 -8.781 1 97.69 77 LEU B C 1
ATOM 2109 O O . LEU B 1 77 ? 5.828 -2.607 -8.898 1 97.69 77 LEU B O 1
ATOM 2113 N N . PHE B 1 78 ? 5.566 -4.492 -7.695 1 97.81 78 PHE B N 1
ATOM 2114 C CA . PHE B 1 78 ? 6.281 -3.953 -6.547 1 97.81 78 PHE B CA 1
ATOM 2115 C C . PHE B 1 78 ? 7.719 -3.604 -6.918 1 97.81 78 PHE B C 1
ATOM 2117 O O . PHE B 1 78 ? 8.281 -2.637 -6.402 1 97.81 78 PHE B O 1
ATOM 2124 N N . THR B 1 79 ? 8.289 -4.398 -7.809 1 96.12 79 THR B N 1
ATOM 2125 C CA . THR B 1 79 ? 9.641 -4.102 -8.281 1 96.12 79 THR B CA 1
ATOM 2126 C C . THR B 1 79 ? 9.664 -2.787 -9.055 1 96.12 79 THR B C 1
ATOM 2128 O O . THR B 1 79 ? 10.57 -1.973 -8.883 1 96.12 79 THR B O 1
ATOM 2131 N N . TYR B 1 80 ? 8.688 -2.553 -9.852 1 97.12 80 TYR B N 1
ATOM 2132 C CA . TYR B 1 80 ? 8.609 -1.3 -10.594 1 97.12 80 TYR B CA 1
ATOM 2133 C C . TYR B 1 80 ? 8.375 -0.122 -9.656 1 97.12 80 TYR B C 1
ATOM 2135 O O . TYR B 1 80 ? 8.953 0.953 -9.844 1 97.12 80 TYR B O 1
ATOM 2143 N N . ILE B 1 81 ? 7.543 -0.334 -8.688 1 97.94 81 ILE B N 1
ATOM 2144 C CA . ILE B 1 81 ? 7.301 0.71 -7.695 1 97.94 81 ILE B CA 1
ATOM 2145 C C . ILE B 1 81 ? 8.594 1.036 -6.961 1 97.94 81 ILE B C 1
ATOM 2147 O O . ILE B 1 81 ? 8.859 2.195 -6.633 1 97.94 81 ILE B O 1
ATOM 2151 N N . GLU B 1 82 ? 9.375 0.045 -6.734 1 97.5 82 GLU B N 1
ATOM 2152 C CA . GLU B 1 82 ? 10.672 0.254 -6.094 1 97.5 82 GLU B CA 1
ATOM 2153 C C . GLU B 1 82 ? 11.578 1.124 -6.961 1 97.5 82 GLU B C 1
ATOM 2155 O O . GLU B 1 82 ? 12.195 2.072 -6.469 1 97.5 82 GLU B O 1
ATOM 2160 N N . ILE B 1 83 ? 11.555 0.862 -8.203 1 97.31 83 ILE B N 1
ATOM 2161 C CA . ILE B 1 83 ? 12.453 1.539 -9.125 1 97.31 83 ILE B CA 1
ATOM 2162 C C . ILE B 1 83 ? 11.992 2.98 -9.328 1 97.31 83 ILE B C 1
ATOM 2164 O O . ILE B 1 83 ? 12.797 3.912 -9.258 1 97.31 83 ILE B O 1
ATOM 2168 N N . PHE B 1 84 ? 10.742 3.189 -9.453 1 97.69 84 PHE B N 1
ATOM 2169 C CA . PHE B 1 84 ? 10.266 4.484 -9.93 1 97.69 84 PHE B CA 1
ATOM 2170 C C . PHE B 1 84 ? 9.773 5.34 -8.766 1 97.69 84 PHE B C 1
ATOM 2172 O O . PHE B 1 84 ? 9.578 6.547 -8.914 1 97.69 84 PHE B O 1
ATOM 2179 N N . TYR B 1 85 ? 9.602 4.699 -7.676 1 98.5 85 TYR B N 1
ATOM 2180 C CA . TYR B 1 85 ? 9.07 5.488 -6.57 1 98.5 85 TYR B CA 1
ATOM 2181 C C . TYR B 1 85 ? 9.93 5.332 -5.324 1 98.5 85 TYR B C 1
ATOM 2183 O O . TYR B 1 85 ? 10.422 6.32 -4.773 1 98.5 85 TYR B O 1
ATOM 2191 N N . GLN B 1 86 ? 10.219 4.113 -4.844 1 98.19 86 GLN B N 1
ATOM 2192 C CA . GLN B 1 86 ? 10.922 3.914 -3.584 1 98.19 86 GLN B CA 1
ATOM 2193 C C . GLN B 1 86 ? 12.367 4.398 -3.684 1 98.19 86 GLN B C 1
ATOM 2195 O O . GLN B 1 86 ? 12.906 4.969 -2.73 1 98.19 86 GLN B O 1
ATOM 2200 N N . LEU B 1 87 ? 12.953 4.16 -4.812 1 98.19 87 LEU B N 1
ATOM 2201 C CA . LEU B 1 87 ? 14.344 4.566 -4.992 1 98.19 87 LEU B CA 1
ATOM 2202 C C . LEU B 1 87 ? 14.477 6.082 -4.918 1 98.19 87 LEU B C 1
ATOM 2204 O O . LEU B 1 87 ? 15.219 6.602 -4.078 1 98.19 87 LEU B O 1
ATOM 2208 N N . PRO B 1 88 ? 13.734 6.824 -5.73 1 98.19 88 PRO B N 1
ATOM 2209 C CA . PRO B 1 88 ? 13.812 8.281 -5.609 1 98.19 88 PRO B CA 1
ATOM 2210 C C . PRO B 1 88 ? 13.445 8.773 -4.211 1 98.19 88 PRO B C 1
ATOM 2212 O O . PRO B 1 88 ? 14.047 9.734 -3.713 1 98.19 88 PRO B O 1
ATOM 2215 N N . MET B 1 89 ? 12.484 8.172 -3.6 1 98.38 89 MET B N 1
ATOM 2216 C CA . MET B 1 89 ? 12.07 8.594 -2.264 1 98.38 89 MET B CA 1
ATOM 2217 C C . MET B 1 89 ? 13.164 8.312 -1.24 1 98.38 89 MET B C 1
ATOM 2219 O O . MET B 1 89 ? 13.375 9.102 -0.319 1 98.38 89 MET B O 1
ATOM 2223 N N . ALA B 1 90 ? 13.781 7.156 -1.385 1 98.12 90 ALA B N 1
ATOM 2224 C CA . ALA B 1 90 ? 14.883 6.832 -0.48 1 98.12 90 ALA B CA 1
ATOM 2225 C C . ALA B 1 90 ? 16 7.859 -0.589 1 98.12 90 ALA B C 1
ATOM 2227 O O . ALA B 1 90 ? 16.578 8.273 0.422 1 98.12 90 ALA B O 1
ATOM 2228 N N . ILE B 1 91 ? 16.328 8.297 -1.768 1 98.38 91 ILE B N 1
ATOM 2229 C CA . ILE B 1 91 ? 17.344 9.328 -1.99 1 98.38 91 ILE B CA 1
ATOM 2230 C C . ILE B 1 91 ? 16.906 10.625 -1.312 1 98.38 91 ILE B C 1
ATOM 2232 O O . ILE B 1 91 ? 17.703 11.258 -0.608 1 98.38 91 ILE B O 1
ATOM 2236 N N . TRP B 1 92 ? 15.672 10.953 -1.515 1 98.25 92 TRP B N 1
ATOM 2237 C CA . TRP B 1 92 ? 15.141 12.164 -0.904 1 98.25 92 TRP B CA 1
ATOM 2238 C C . TRP B 1 92 ? 15.188 12.078 0.617 1 98.25 92 TRP B C 1
ATOM 2240 O O . TRP B 1 92 ? 15.484 13.062 1.297 1 98.25 92 TRP B O 1
ATOM 2250 N N . MET B 1 93 ? 14.875 10.922 1.141 1 98 93 MET B N 1
ATOM 2251 C CA . MET B 1 93 ? 14.859 10.75 2.59 1 98 93 MET B CA 1
ATOM 2252 C C . MET B 1 93 ? 16.266 10.875 3.166 1 98 93 MET B C 1
ATOM 2254 O O . MET B 1 93 ? 16.469 11.492 4.215 1 98 93 MET B O 1
ATOM 2258 N N . VAL B 1 94 ? 17.219 10.266 2.525 1 97.56 94 VAL B N 1
ATOM 2259 C CA . VAL B 1 94 ? 18.594 10.406 2.973 1 97.56 94 VAL B CA 1
ATOM 2260 C C . VAL B 1 94 ? 18.984 11.883 2.969 1 97.56 94 VAL B C 1
ATOM 2262 O O . VAL B 1 94 ? 19.547 12.383 3.947 1 97.56 94 VAL B O 1
ATOM 2265 N N . TYR B 1 95 ? 18.672 12.555 1.892 1 96.56 95 TYR B N 1
ATOM 2266 C CA . TYR B 1 95 ? 18.969 13.984 1.793 1 96.56 95 TYR B CA 1
ATOM 2267 C C . TYR B 1 95 ? 18.219 14.773 2.859 1 96.56 95 TYR B C 1
ATOM 2269 O O . TYR B 1 95 ? 18.812 15.578 3.578 1 96.56 95 TYR B O 1
ATOM 2277 N N . GLY B 1 96 ? 16.953 14.555 2.996 1 94.62 96 GLY B N 1
ATOM 2278 C CA . GLY B 1 96 ? 16.109 15.297 3.914 1 94.62 96 GLY B CA 1
ATOM 2279 C C . GLY B 1 96 ? 16.516 15.125 5.367 1 94.62 96 GLY B C 1
ATOM 2280 O O . GLY B 1 96 ? 16.562 16.109 6.117 1 94.62 96 GLY B O 1
ATOM 2281 N N . PHE B 1 97 ? 16.781 13.938 5.754 1 95.44 97 PHE B N 1
ATOM 2282 C CA . PHE B 1 97 ? 17.109 13.672 7.148 1 95.44 97 PHE B CA 1
ATOM 2283 C C . PHE B 1 97 ? 18.562 14.07 7.453 1 95.44 97 PHE B C 1
ATOM 2285 O O . PHE B 1 97 ? 18.938 14.172 8.617 1 95.44 97 PHE B O 1
ATOM 2292 N N . SER B 1 98 ? 19.375 14.242 6.41 1 93.69 98 SER B N 1
ATOM 2293 C CA . SER B 1 98 ? 20.766 14.648 6.621 1 93.69 98 SER B CA 1
ATOM 2294 C C . SER B 1 98 ? 20.875 16.141 6.871 1 93.69 98 SER B C 1
ATOM 2296 O O . SER B 1 98 ? 21.891 16.625 7.359 1 93.69 98 SER B O 1
ATOM 2298 N N . ARG B 1 99 ? 19.844 16.859 6.527 1 90.44 99 ARG B N 1
ATOM 2299 C CA . ARG B 1 99 ? 19.859 18.297 6.688 1 90.44 99 ARG B CA 1
ATOM 2300 C C . ARG B 1 99 ? 19.812 18.688 8.164 1 90.44 99 ARG B C 1
ATOM 2302 O O . ARG B 1 99 ? 19.094 18.062 8.945 1 90.44 99 ARG B O 1
ATOM 2309 N N . ARG B 1 100 ? 20.438 19.812 8.43 1 85.38 100 ARG B N 1
ATOM 2310 C CA . ARG B 1 100 ? 20.5 20.297 9.812 1 85.38 100 ARG B CA 1
ATOM 2311 C C . ARG B 1 100 ? 19.266 21.125 10.164 1 85.38 100 ARG B C 1
ATOM 2313 O O . ARG B 1 100 ? 18.969 21.344 11.336 1 85.38 100 ARG B O 1
ATOM 2320 N N . THR B 1 101 ? 18.516 21.594 9.141 1 83.31 101 THR B N 1
ATOM 2321 C CA . THR B 1 101 ? 17.406 22.531 9.336 1 83.31 101 THR B CA 1
ATOM 2322 C C . THR B 1 101 ? 16.15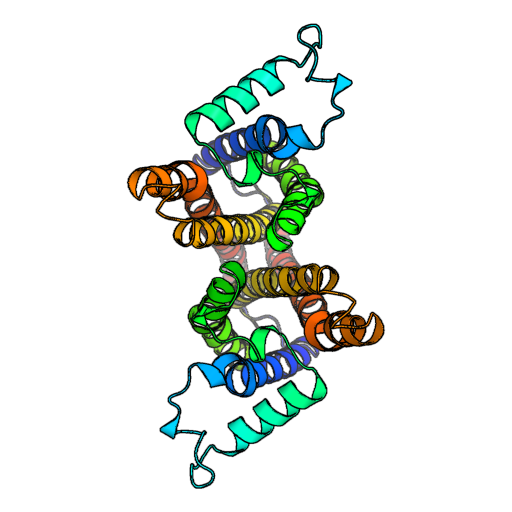6 21.797 9.805 1 83.31 101 THR B C 1
ATOM 2324 O O . THR B 1 101 ? 15.164 22.422 10.172 1 83.31 101 THR B O 1
ATOM 2327 N N . GLY B 1 102 ? 16.188 20.453 9.859 1 85.56 102 GLY B N 1
ATOM 2328 C CA . GLY B 1 102 ? 15.023 19.719 10.305 1 85.56 102 GLY B CA 1
ATOM 2329 C C . GLY B 1 102 ? 14.094 19.312 9.18 1 85.56 102 GLY B C 1
ATOM 2330 O O . GLY B 1 102 ? 14.492 19.312 8.008 1 85.56 102 GLY B O 1
ATOM 2331 N N . THR B 1 103 ? 12.859 18.906 9.586 1 90.31 103 THR B N 1
ATOM 2332 C CA . THR B 1 103 ? 11.93 18.391 8.578 1 90.31 103 THR B CA 1
ATOM 2333 C C . THR B 1 103 ? 10.812 19.406 8.336 1 90.31 103 THR B C 1
ATOM 2335 O O . THR B 1 103 ? 10.383 20.094 9.25 1 90.31 103 THR B O 1
ATOM 2338 N N . THR B 1 104 ? 10.438 19.531 7.09 1 91.94 104 THR B N 1
ATOM 2339 C CA . THR B 1 104 ? 9.312 20.359 6.68 1 91.94 104 THR B CA 1
ATOM 2340 C C . THR B 1 104 ? 8.031 19.547 6.594 1 91.94 104 THR B C 1
ATOM 2342 O O . THR B 1 104 ? 8.07 18.328 6.453 1 91.94 104 THR B O 1
ATOM 2345 N N . PRO B 1 105 ? 6.934 20.203 6.734 1 93 105 PRO B N 1
ATOM 2346 C CA . PRO B 1 105 ? 5.664 19.469 6.684 1 93 105 PRO B CA 1
ATOM 2347 C C . PRO B 1 105 ? 5.48 18.703 5.379 1 93 105 PRO B C 1
ATOM 2349 O O . PRO B 1 105 ? 4.957 17.594 5.383 1 93 105 PRO B O 1
ATOM 2352 N N . GLY B 1 106 ? 5.867 19.375 4.289 1 94.94 106 GLY B N 1
ATOM 2353 C CA . GLY B 1 106 ? 5.789 18.672 3.018 1 94.94 106 GLY B CA 1
ATOM 2354 C C . GLY B 1 106 ? 6.621 17.406 2.982 1 94.94 106 GLY B C 1
ATOM 2355 O O . GLY B 1 106 ? 6.172 16.375 2.467 1 94.94 106 GLY B O 1
ATOM 2356 N N . PHE B 1 107 ? 7.777 17.5 3.502 1 96.44 107 PHE B N 1
ATOM 2357 C CA . PHE B 1 107 ? 8.664 16.328 3.574 1 96.44 107 PHE B CA 1
ATOM 2358 C C . PHE B 1 107 ? 8.07 15.258 4.477 1 96.44 107 PHE B C 1
ATOM 2360 O O . PHE B 1 107 ? 8.117 14.07 4.148 1 96.44 107 PHE B O 1
ATOM 2367 N N . GLU B 1 108 ? 7.484 15.625 5.547 1 96.75 108 GLU B N 1
ATOM 2368 C CA . GLU B 1 108 ? 6.891 14.695 6.496 1 96.75 108 GLU B CA 1
ATOM 2369 C C . GLU B 1 108 ? 5.707 13.953 5.871 1 96.75 108 GLU B C 1
ATOM 2371 O O . GLU B 1 108 ? 5.551 12.742 6.07 1 96.75 108 GLU B O 1
ATOM 2376 N N . LEU B 1 109 ? 4.938 14.672 5.105 1 97.75 109 LEU B N 1
ATOM 2377 C CA . LEU B 1 109 ? 3.816 14.047 4.414 1 97.75 109 LEU B CA 1
ATOM 2378 C C . LEU B 1 109 ? 4.312 13.047 3.369 1 97.75 109 LEU B C 1
ATOM 2380 O O . LEU B 1 109 ? 3.74 11.969 3.217 1 97.75 109 LEU B O 1
ATOM 2384 N N . ALA B 1 110 ? 5.348 13.453 2.676 1 98.12 110 ALA B N 1
ATOM 2385 C CA . ALA B 1 110 ? 5.93 12.562 1.679 1 98.12 110 ALA B CA 1
ATOM 2386 C C . ALA B 1 110 ? 6.457 11.281 2.328 1 98.12 110 ALA B C 1
ATOM 2388 O O . ALA B 1 110 ? 6.281 10.188 1.791 1 98.12 110 ALA B O 1
ATOM 2389 N N . VAL B 1 111 ? 7.086 11.445 3.434 1 98.44 111 VAL B N 1
ATOM 2390 C CA . VAL B 1 111 ? 7.637 10.305 4.152 1 98.44 111 VAL B CA 1
ATOM 2391 C C . VAL B 1 111 ? 6.5 9.414 4.656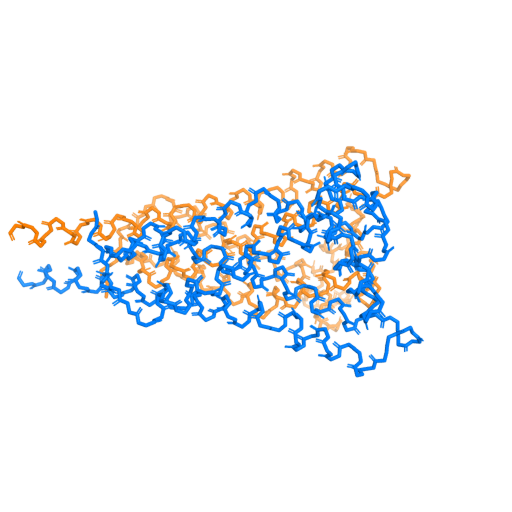 1 98.44 111 VAL B C 1
ATOM 2393 O O . VAL B 1 111 ? 6.621 8.188 4.664 1 98.44 111 VAL B O 1
ATOM 2396 N N . LEU B 1 112 ? 5.398 10.008 5.062 1 98.62 112 LEU B N 1
ATOM 2397 C CA . LEU B 1 112 ? 4.242 9.234 5.504 1 98.62 112 LEU B CA 1
ATOM 2398 C C . LEU B 1 112 ? 3.715 8.359 4.375 1 98.62 112 LEU B C 1
ATOM 2400 O O . LEU B 1 112 ? 3.461 7.164 4.574 1 98.62 112 LEU B O 1
ATOM 2404 N N . VAL B 1 113 ? 3.555 8.898 3.207 1 98.75 113 VAL B N 1
ATOM 2405 C CA . VAL B 1 113 ? 3.078 8.164 2.045 1 98.75 113 VAL B CA 1
ATOM 2406 C C . VAL B 1 113 ? 4.031 7.008 1.738 1 98.75 113 VAL B C 1
ATOM 2408 O O . VAL B 1 113 ? 3.594 5.879 1.507 1 98.75 113 VAL B O 1
ATOM 2411 N N . PHE B 1 114 ? 5.309 7.312 1.797 1 98.75 114 PHE B N 1
ATOM 2412 C CA . PHE B 1 114 ? 6.336 6.301 1.57 1 98.75 114 PHE B CA 1
ATOM 2413 C C . PHE B 1 114 ? 6.234 5.188 2.604 1 98.75 114 PHE B C 1
ATOM 2415 O O . PHE B 1 114 ? 6.348 4.008 2.264 1 98.75 114 PHE B O 1
ATOM 2422 N N . ALA B 1 115 ? 6.098 5.578 3.834 1 98.56 115 ALA B N 1
ATOM 2423 C CA . ALA B 1 115 ? 6.047 4.609 4.926 1 98.56 115 ALA B CA 1
ATOM 2424 C C . ALA B 1 115 ? 4.887 3.635 4.738 1 98.56 115 ALA B C 1
ATOM 2426 O O . ALA B 1 115 ? 5.043 2.426 4.934 1 98.56 115 ALA B O 1
ATOM 2427 N N . VAL B 1 116 ? 3.752 4.133 4.348 1 98.56 116 VAL B N 1
ATOM 2428 C CA . VAL B 1 116 ? 2.578 3.293 4.133 1 98.56 116 VAL B CA 1
ATOM 2429 C C . VAL B 1 116 ? 2.828 2.346 2.963 1 98.56 116 VAL B C 1
ATOM 2431 O O . VAL B 1 116 ? 2.559 1.146 3.059 1 98.56 116 VAL B O 1
ATOM 2434 N N . GLU B 1 117 ? 3.34 2.934 1.897 1 98.69 117 GLU B N 1
ATOM 2435 C CA . GLU B 1 117 ? 3.639 2.139 0.711 1 98.69 117 GLU B CA 1
ATOM 2436 C C . GLU B 1 117 ? 4.637 1.027 1.028 1 98.69 117 GLU B C 1
ATOM 2438 O O . GLU B 1 117 ? 4.414 -0.133 0.676 1 98.69 117 GLU B O 1
ATOM 2443 N N . CYS B 1 118 ? 5.664 1.377 1.736 1 98.44 118 CYS B N 1
ATOM 2444 C CA . CYS B 1 118 ? 6.723 0.429 2.061 1 98.44 118 CYS B CA 1
ATOM 2445 C C . CYS B 1 118 ? 6.211 -0.663 2.992 1 98.44 118 CYS B C 1
ATOM 2447 O O . CYS B 1 118 ? 6.453 -1.848 2.76 1 98.44 118 CYS B O 1
ATOM 2449 N N . ALA B 1 119 ? 5.492 -0.299 4 1 98.44 119 ALA B N 1
ATOM 2450 C CA . ALA B 1 119 ? 4.957 -1.265 4.957 1 98.44 119 ALA B CA 1
ATOM 2451 C C . ALA B 1 119 ? 3.984 -2.227 4.281 1 98.44 119 ALA B C 1
ATOM 2453 O O . ALA B 1 119 ? 4.035 -3.438 4.516 1 98.44 119 ALA B O 1
ATOM 2454 N N . LEU B 1 120 ? 3.178 -1.712 3.404 1 98.56 120 LEU B N 1
ATOM 2455 C CA . LEU B 1 120 ? 2.154 -2.535 2.77 1 98.56 120 LEU B CA 1
ATOM 2456 C C . LEU B 1 120 ? 2.781 -3.516 1.783 1 98.56 120 LEU B C 1
ATOM 2458 O O . LEU B 1 120 ? 2.408 -4.691 1.749 1 98.56 120 LEU B O 1
ATOM 2462 N N . THR B 1 121 ? 3.699 -3.045 0.964 1 98.5 121 THR B N 1
ATOM 2463 C CA . THR B 1 121 ? 4.332 -3.938 -0 1 98.5 121 THR B CA 1
ATOM 2464 C C . THR B 1 121 ? 5.137 -5.02 0.712 1 98.5 121 THR B C 1
ATOM 2466 O O . THR B 1 121 ? 5.113 -6.188 0.31 1 98.5 121 THR B O 1
ATOM 2469 N N . THR B 1 122 ? 5.805 -4.637 1.815 1 98.38 122 THR B N 1
ATOM 2470 C CA . THR B 1 122 ? 6.586 -5.621 2.555 1 98.38 122 THR B CA 1
ATOM 2471 C C . THR B 1 122 ? 5.672 -6.594 3.295 1 98.38 122 THR B C 1
ATOM 2473 O O . THR B 1 122 ? 5.961 -7.789 3.369 1 98.38 122 THR B O 1
ATOM 2476 N N . LEU B 1 123 ? 4.582 -6.074 3.799 1 98.5 123 LEU B N 1
ATOM 2477 C CA . LEU B 1 123 ? 3.605 -6.949 4.445 1 98.5 123 LEU B CA 1
ATOM 2478 C C . LEU B 1 123 ? 3.08 -7.992 3.465 1 98.5 123 LEU B C 1
ATOM 2480 O O . LEU B 1 123 ? 2.855 -9.148 3.842 1 98.5 123 LEU B O 1
ATOM 2484 N N . THR B 1 124 ? 2.881 -7.57 2.244 1 98.62 124 THR B N 1
ATOM 2485 C CA . THR B 1 124 ? 2.43 -8.492 1.206 1 98.62 124 THR B CA 1
ATOM 2486 C C . THR B 1 124 ? 3.459 -9.594 0.979 1 98.62 124 THR B C 1
ATOM 2488 O O . THR B 1 124 ? 3.102 -10.766 0.858 1 98.62 124 THR B O 1
ATOM 2491 N N . CYS B 1 125 ? 4.719 -9.25 0.987 1 97.81 125 CYS B N 1
ATOM 2492 C CA . CYS B 1 125 ? 5.777 -10.242 0.84 1 97.81 125 CYS B CA 1
ATOM 2493 C C . CYS B 1 125 ? 5.793 -11.203 2.023 1 97.81 125 CYS B C 1
ATOM 2495 O O . CYS B 1 125 ? 5.953 -12.414 1.844 1 97.81 125 CYS B O 1
ATOM 2497 N N . ILE B 1 126 ? 5.625 -10.633 3.186 1 98.06 126 ILE B N 1
ATOM 2498 C CA . ILE B 1 126 ? 5.621 -11.445 4.395 1 98.06 126 ILE B CA 1
ATOM 2499 C C . ILE B 1 126 ? 4.477 -12.453 4.332 1 98.06 126 ILE B C 1
ATOM 2501 O O . ILE B 1 126 ? 4.676 -13.648 4.586 1 98.06 126 ILE B O 1
ATOM 2505 N N . TYR B 1 127 ? 3.328 -12.016 3.969 1 98.31 127 TYR B N 1
ATOM 2506 C CA . TYR B 1 127 ? 2.17 -12.906 3.93 1 98.31 127 TYR B CA 1
ATOM 2507 C C . TYR B 1 127 ? 2.35 -13.992 2.877 1 98.31 127 TYR B C 1
ATOM 2509 O O . TYR B 1 127 ? 1.916 -15.133 3.07 1 98.31 127 TYR B O 1
ATOM 2517 N N . ASP B 1 128 ? 2.951 -13.617 1.793 1 97.75 128 ASP B N 1
ATOM 2518 C CA . ASP B 1 128 ? 3.209 -14.594 0.743 1 97.75 128 ASP B CA 1
ATOM 2519 C C . ASP B 1 128 ? 4.156 -15.688 1.233 1 97.75 128 ASP B C 1
ATOM 2521 O O . ASP B 1 128 ? 4 -16.859 0.877 1 97.75 128 ASP B O 1
ATOM 2525 N N . THR B 1 129 ? 5.129 -15.328 2.027 1 97.12 129 THR B N 1
ATOM 2526 C CA . THR B 1 129 ? 6.105 -16.266 2.561 1 97.12 129 THR B CA 1
ATOM 2527 C C . THR B 1 129 ? 5.414 -17.375 3.348 1 97.12 129 THR B C 1
ATOM 2529 O O . THR B 1 129 ? 5.855 -18.531 3.33 1 97.12 129 THR B O 1
ATOM 2532 N N . LEU B 1 130 ? 4.289 -17.078 3.967 1 96.31 130 LEU B N 1
ATOM 2533 C CA . LEU B 1 130 ? 3.545 -18.062 4.75 1 96.31 130 LEU B CA 1
ATOM 2534 C C . LEU B 1 130 ? 2.975 -19.156 3.854 1 96.31 130 LEU B C 1
ATOM 2536 O O . LEU B 1 130 ? 2.641 -20.25 4.328 1 96.31 130 LEU B O 1
ATOM 2540 N N . HIS B 1 131 ? 2.918 -18.891 2.549 1 96 131 HIS B N 1
ATOM 2541 C CA . HIS B 1 131 ? 2.258 -19.812 1.633 1 96 131 HIS B CA 1
ATOM 2542 C C . HIS B 1 131 ? 3.275 -20.562 0.786 1 96 131 HIS B C 1
ATOM 2544 O O . HIS B 1 131 ? 2.902 -21.344 -0.092 1 96 131 HIS B O 1
ATOM 2550 N N . TRP B 1 132 ? 4.543 -20.328 1.06 1 95.69 132 TRP B N 1
ATOM 2551 C CA . TRP B 1 132 ? 5.574 -21.078 0.346 1 95.69 132 TRP B CA 1
ATOM 2552 C C . TRP B 1 132 ? 5.512 -22.562 0.689 1 95.69 132 TRP B C 1
ATOM 2554 O O . TRP B 1 132 ? 5.125 -22.938 1.8 1 95.69 132 TRP B O 1
ATOM 2564 N N . ASP B 1 133 ? 5.875 -23.359 -0.26 1 95.31 133 ASP B N 1
ATOM 2565 C CA . ASP B 1 133 ? 5.836 -24.812 -0.103 1 95.31 133 ASP B CA 1
ATOM 2566 C C . ASP B 1 133 ? 6.711 -25.266 1.063 1 95.31 133 ASP B C 1
ATOM 2568 O O . ASP B 1 133 ? 7.926 -25.062 1.05 1 95.31 133 ASP B O 1
ATOM 2572 N N . PRO B 1 134 ? 6.07 -25.906 2.006 1 95.19 134 PRO B N 1
ATOM 2573 C CA . PRO B 1 134 ? 6.84 -26.344 3.166 1 95.19 134 PRO B CA 1
ATOM 2574 C C . PRO B 1 134 ? 7.867 -27.422 2.812 1 95.19 134 PRO B C 1
ATOM 2576 O O . PRO B 1 134 ? 8.812 -27.656 3.576 1 95.19 134 PRO B O 1
ATOM 2579 N N . ALA B 1 135 ? 7.656 -28.078 1.689 1 96.44 135 ALA B N 1
ATOM 2580 C CA . ALA B 1 135 ? 8.625 -29.062 1.244 1 96.44 135 ALA B CA 1
ATOM 2581 C C . ALA B 1 135 ? 9.914 -28.406 0.77 1 96.44 135 ALA B C 1
ATOM 2583 O O . ALA B 1 135 ? 10.984 -29.016 0.801 1 96.44 135 ALA B O 1
ATOM 2584 N N . VAL B 1 136 ? 9.859 -27.172 0.394 1 95.06 136 VAL B N 1
ATOM 2585 C CA . VAL B 1 136 ? 11.008 -26.438 -0.136 1 95.06 136 VAL B CA 1
ATOM 2586 C C . VAL B 1 136 ? 11.578 -25.516 0.938 1 95.06 136 VAL B C 1
ATOM 2588 O O . VAL B 1 136 ? 12.797 -25.391 1.069 1 95.06 136 VAL B O 1
ATOM 2591 N N . TYR B 1 137 ? 10.664 -24.891 1.712 1 96.81 137 TYR B N 1
ATOM 2592 C CA . TYR B 1 137 ? 11.062 -23.953 2.758 1 96.81 137 TYR B CA 1
ATOM 2593 C C . TYR B 1 137 ? 10.523 -24.391 4.113 1 96.81 137 TYR B C 1
ATOM 2595 O O . TYR B 1 137 ? 9.305 -24.375 4.332 1 96.81 137 TYR B O 1
ATOM 2603 N N . SER B 1 138 ? 11.484 -24.641 5.051 1 96.69 138 SER B N 1
ATOM 2604 C CA . SER B 1 138 ? 11.086 -24.969 6.414 1 96.69 138 SER B CA 1
ATOM 2605 C C . SER B 1 138 ? 10.523 -23.75 7.141 1 96.69 138 SER B C 1
ATOM 2607 O O . SER B 1 138 ? 10.711 -22.609 6.691 1 96.69 138 SER B O 1
ATOM 2609 N N . GLN B 1 139 ? 9.852 -24.031 8.258 1 96.75 139 GLN B N 1
ATOM 2610 C CA . GLN B 1 139 ? 9.32 -22.938 9.055 1 96.75 139 GLN B CA 1
ATOM 2611 C C . GLN B 1 139 ? 10.445 -22.047 9.57 1 96.75 139 GLN B C 1
ATOM 2613 O O . GLN B 1 139 ? 10.281 -20.828 9.648 1 96.75 139 GLN B O 1
ATOM 2618 N N . ALA B 1 140 ? 11.508 -22.656 9.922 1 96.44 140 ALA B N 1
ATOM 2619 C CA . ALA B 1 140 ? 12.656 -21.891 10.406 1 96.44 140 ALA B CA 1
ATOM 2620 C C . ALA B 1 140 ? 13.18 -20.953 9.328 1 96.44 140 ALA B C 1
ATOM 2622 O O . ALA B 1 140 ? 13.508 -19.797 9.609 1 96.44 140 ALA B O 1
ATOM 2623 N N . GLN B 1 141 ? 13.281 -21.406 8.133 1 95.81 141 GLN B N 1
ATOM 2624 C CA . GLN B 1 141 ? 13.711 -20.578 7.012 1 95.81 141 GLN B CA 1
ATOM 2625 C C . GLN B 1 141 ? 12.719 -19.438 6.758 1 95.81 141 GLN B C 1
ATOM 2627 O O . GLN B 1 141 ? 13.117 -18.297 6.555 1 95.81 141 GLN B O 1
ATOM 2632 N N . LYS B 1 142 ? 11.461 -19.766 6.793 1 97.31 142 LYS B N 1
ATOM 2633 C CA . LYS B 1 142 ? 10.422 -18.75 6.602 1 97.31 142 LYS B CA 1
ATOM 2634 C C . LYS B 1 142 ? 10.508 -17.672 7.672 1 97.31 142 LYS B C 1
ATOM 2636 O O . LYS B 1 142 ? 10.336 -16.484 7.379 1 97.31 142 LYS B O 1
ATOM 2641 N N . ASN B 1 143 ? 10.766 -18.125 8.891 1 97.19 143 ASN B N 1
ATOM 2642 C CA . ASN B 1 143 ? 10.867 -17.172 9.992 1 97.19 143 ASN B CA 1
ATOM 2643 C C . ASN B 1 143 ? 12.016 -16.188 9.781 1 97.19 143 ASN B C 1
ATOM 2645 O O . ASN B 1 143 ? 11.922 -15.031 10.18 1 97.19 143 ASN B O 1
ATOM 2649 N N . VAL B 1 144 ? 13.078 -16.641 9.219 1 96.56 144 VAL B N 1
ATOM 2650 C CA . VAL B 1 144 ? 14.195 -15.75 8.93 1 96.56 144 VAL B CA 1
ATOM 2651 C C . VAL B 1 144 ? 13.75 -14.672 7.949 1 96.56 144 VAL B C 1
ATOM 2653 O O . VAL B 1 144 ? 14.062 -13.492 8.133 1 96.56 144 VAL B O 1
ATOM 2656 N N . PHE B 1 145 ? 13.008 -15.055 6.918 1 95.94 145 PHE B N 1
ATOM 2657 C CA . PHE B 1 145 ? 12.492 -14.078 5.969 1 95.94 145 PHE B CA 1
ATOM 2658 C C . PHE B 1 145 ? 11.547 -13.102 6.656 1 95.94 145 PHE B C 1
ATOM 2660 O O . PHE B 1 145 ? 11.711 -11.883 6.535 1 95.94 145 PHE B O 1
ATOM 2667 N N . ILE B 1 146 ? 10.602 -13.633 7.41 1 97.31 146 ILE B N 1
ATOM 2668 C CA . ILE B 1 146 ? 9.516 -12.867 8.008 1 97.31 146 ILE B CA 1
ATOM 2669 C C . ILE B 1 146 ? 10.078 -11.867 9.016 1 97.31 146 ILE B C 1
ATOM 2671 O O . ILE B 1 146 ? 9.758 -10.68 8.969 1 97.31 146 ILE B O 1
ATOM 2675 N N . PHE B 1 147 ? 10.961 -12.297 9.875 1 97.06 147 PHE B N 1
ATOM 2676 C CA . PHE B 1 147 ? 11.328 -11.477 11.023 1 97.06 147 PHE B CA 1
ATOM 2677 C C . PHE B 1 147 ? 12.625 -10.727 10.758 1 97.06 147 PHE B C 1
ATOM 2679 O O . PHE B 1 147 ? 12.805 -9.602 11.242 1 97.06 147 PHE B O 1
ATOM 2686 N N . ASN B 1 148 ? 13.539 -11.328 9.977 1 95.31 148 ASN B N 1
ATOM 2687 C CA . ASN B 1 148 ? 14.852 -10.703 9.82 1 95.31 148 ASN B CA 1
ATOM 2688 C C . ASN B 1 148 ? 14.938 -9.906 8.523 1 95.31 148 ASN B C 1
ATOM 2690 O O . ASN B 1 148 ? 15.445 -8.781 8.508 1 95.31 148 ASN B O 1
ATOM 2694 N N . LEU B 1 149 ? 14.461 -10.5 7.484 1 94.56 149 LEU B N 1
ATOM 2695 C CA . LEU B 1 149 ? 14.688 -9.875 6.184 1 94.56 149 LEU B CA 1
ATOM 2696 C C . LEU B 1 149 ? 13.57 -8.883 5.859 1 94.56 149 LEU B C 1
ATOM 2698 O O . LEU B 1 149 ? 13.828 -7.836 5.262 1 94.56 149 LEU B O 1
ATOM 2702 N N . TYR B 1 150 ? 12.273 -9.219 6.266 1 97.12 150 TYR B N 1
ATOM 2703 C CA . TYR B 1 150 ? 11.141 -8.383 5.883 1 97.12 150 TYR B CA 1
ATOM 2704 C C . TYR B 1 150 ? 10.594 -7.625 7.086 1 97.12 150 TYR B C 1
ATOM 2706 O O . TYR B 1 150 ? 10.203 -6.465 6.965 1 97.12 150 TYR B O 1
ATOM 2714 N N . GLY B 1 151 ? 10.656 -8.195 8.234 1 97.19 151 GLY B N 1
ATOM 2715 C CA . GLY B 1 151 ? 10.023 -7.684 9.445 1 97.19 151 GLY B CA 1
ATOM 2716 C C . GLY B 1 151 ? 10.375 -6.234 9.734 1 97.19 151 GLY B C 1
ATOM 2717 O O . GLY B 1 151 ? 9.492 -5.395 9.891 1 97.19 151 GLY B O 1
ATOM 2718 N N . PRO B 1 152 ? 11.648 -5.934 9.727 1 97 152 PRO B N 1
ATOM 2719 C CA . PRO B 1 152 ? 12.062 -4.559 10.016 1 97 152 PRO B CA 1
ATOM 2720 C C . PRO B 1 152 ? 11.477 -3.547 9.031 1 97 152 PRO B C 1
ATOM 2722 O O . PRO B 1 152 ? 11.227 -2.398 9.406 1 97 152 PRO B O 1
ATOM 2725 N N . TRP B 1 153 ? 11.211 -3.99 7.844 1 97.25 153 TRP B N 1
ATOM 2726 C CA . TRP B 1 153 ? 10.773 -3.078 6.789 1 97.25 153 TRP B CA 1
ATOM 2727 C C . TRP B 1 153 ? 9.258 -2.904 6.809 1 97.25 153 TRP B C 1
ATOM 2729 O O . TRP B 1 153 ? 8.703 -2.186 5.977 1 97.25 153 TRP B O 1
ATOM 2739 N N . VAL B 1 154 ? 8.641 -3.529 7.695 1 98.19 154 VAL B N 1
ATOM 2740 C CA . VAL B 1 154 ? 7.242 -3.234 8 1 98.19 154 VAL B CA 1
ATOM 2741 C C . VAL B 1 154 ? 7.156 -2.373 9.258 1 98.19 154 VAL B C 1
ATOM 2743 O O . VAL B 1 154 ? 6.5 -1.33 9.258 1 98.19 154 VAL B O 1
ATOM 2746 N N . VAL B 1 155 ? 7.898 -2.773 10.281 1 98.06 155 VAL B N 1
ATOM 2747 C CA . VAL B 1 155 ? 7.789 -2.17 11.602 1 98.06 155 VAL B CA 1
ATOM 2748 C C . VAL B 1 155 ? 8.367 -0.756 11.578 1 98.06 155 VAL B C 1
ATOM 2750 O O . VAL B 1 155 ? 7.73 0.191 12.039 1 98.06 155 VAL B O 1
ATOM 2753 N N . ILE B 1 156 ? 9.531 -0.638 10.969 1 97.88 156 ILE B N 1
ATOM 2754 C CA . ILE B 1 156 ? 10.234 0.64 11.008 1 97.88 156 ILE B CA 1
ATOM 2755 C C . ILE B 1 156 ? 9.469 1.678 10.195 1 97.88 156 ILE B C 1
ATOM 2757 O O . ILE B 1 156 ? 9.172 2.768 10.695 1 97.88 156 ILE B O 1
ATOM 2761 N N . PRO B 1 157 ? 9.086 1.352 8.977 1 97.75 157 PRO B N 1
ATOM 2762 C CA . PRO B 1 157 ? 8.273 2.332 8.25 1 97.75 157 PRO B CA 1
ATOM 2763 C C . PRO B 1 157 ? 6.953 2.645 8.945 1 97.75 157 PRO B C 1
ATOM 2765 O O . PRO B 1 157 ? 6.488 3.785 8.914 1 97.75 157 PRO B O 1
ATOM 2768 N N . ALA B 1 158 ? 6.359 1.682 9.578 1 97.88 158 ALA B N 1
ATOM 2769 C CA . ALA B 1 158 ? 5.117 1.935 10.305 1 97.88 158 ALA B CA 1
ATOM 2770 C C . ALA B 1 158 ? 5.34 2.932 11.438 1 97.88 158 ALA B C 1
ATOM 2772 O O . ALA B 1 158 ? 4.566 3.879 11.602 1 97.88 158 ALA B O 1
ATOM 2773 N N . LEU B 1 159 ? 6.387 2.723 12.156 1 98 159 LEU B N 1
ATOM 2774 C CA . LEU B 1 159 ? 6.711 3.623 13.258 1 98 159 LEU B CA 1
ATOM 2775 C C . LEU B 1 159 ? 7.086 5.008 12.734 1 98 159 LEU B C 1
ATOM 2777 O O . LEU B 1 159 ? 6.719 6.02 13.336 1 98 159 LEU B O 1
ATOM 2781 N N . MET B 1 160 ? 7.809 5 11.664 1 97.88 160 MET B N 1
ATOM 2782 C CA . MET B 1 160 ? 8.18 6.262 11.031 1 97.88 160 MET B CA 1
ATOM 2783 C C . MET B 1 160 ? 6.938 7.023 10.57 1 97.88 160 MET B C 1
ATOM 2785 O O . MET B 1 160 ? 6.848 8.242 10.75 1 97.88 160 MET B O 1
ATOM 2789 N N . GLY B 1 161 ? 5.984 6.27 9.992 1 97.94 161 GLY B N 1
ATOM 2790 C CA . GLY B 1 161 ? 4.727 6.891 9.594 1 97.94 161 GLY B CA 1
ATOM 2791 C C . GLY B 1 161 ? 3.971 7.5 10.758 1 97.94 161 GLY B C 1
ATOM 2792 O O . GLY B 1 161 ? 3.449 8.609 10.656 1 97.94 161 GLY B O 1
ATOM 2793 N N . VAL B 1 162 ? 3.932 6.805 11.844 1 98.06 162 VAL B N 1
ATOM 2794 C CA . VAL B 1 162 ? 3.27 7.309 13.047 1 98.06 162 VAL B CA 1
ATOM 2795 C C . VAL B 1 162 ? 3.977 8.57 13.539 1 98.06 162 VAL B C 1
ATOM 2797 O O . VAL B 1 162 ? 3.326 9.547 13.906 1 98.06 162 VAL B O 1
ATOM 2800 N N . ASP B 1 163 ? 5.277 8.516 13.516 1 97.62 163 ASP B N 1
ATOM 2801 C CA . ASP B 1 163 ? 6.047 9.68 13.953 1 97.62 163 ASP B CA 1
ATOM 2802 C C . ASP B 1 163 ? 5.746 10.891 13.07 1 97.62 163 ASP B C 1
ATOM 2804 O O . ASP B 1 163 ? 5.594 12.008 13.578 1 97.62 163 ASP B O 1
ATOM 2808 N N . MET B 1 164 ? 5.695 10.688 11.781 1 97.25 164 MET B N 1
ATOM 2809 C CA . MET B 1 164 ? 5.379 11.789 10.875 1 97.25 164 MET B CA 1
ATOM 2810 C C . MET B 1 164 ? 4.004 12.367 11.18 1 97.25 164 MET B C 1
ATOM 2812 O O . MET B 1 164 ? 3.816 13.586 11.148 1 97.25 164 MET B O 1
ATOM 2816 N N . CYS B 1 165 ? 3.055 11.484 11.484 1 96.81 165 CYS B N 1
ATOM 2817 C CA . CYS B 1 165 ? 1.713 11.938 11.836 1 96.81 165 CYS B CA 1
ATOM 2818 C C . CYS B 1 165 ? 1.74 12.797 13.094 1 96.81 165 CYS B C 1
ATOM 2820 O O . CYS B 1 165 ? 1.092 13.844 13.148 1 96.81 165 CYS B O 1
ATOM 2822 N N . LEU B 1 166 ? 2.488 12.352 14.031 1 95.31 166 LEU B N 1
ATOM 2823 C CA . LEU B 1 166 ? 2.568 13.07 15.297 1 95.31 166 LEU B CA 1
ATOM 2824 C C . LEU B 1 166 ? 3.242 14.422 15.102 1 95.31 166 LEU B C 1
ATOM 2826 O O . LEU B 1 166 ? 2.842 15.414 15.727 1 95.31 166 LEU B O 1
ATOM 2830 N N . ARG B 1 167 ? 4.215 14.484 14.297 1 93.19 167 ARG B N 1
ATOM 2831 C CA . ARG B 1 167 ? 4.883 15.75 14.008 1 93.19 167 ARG B CA 1
ATOM 2832 C C . ARG B 1 167 ? 3.918 16.75 13.375 1 93.19 167 ARG B C 1
ATOM 2834 O O . ARG B 1 167 ? 3.875 17.906 13.773 1 93.19 167 ARG B O 1
ATOM 2841 N N . ILE B 1 168 ? 3.217 16.25 12.414 1 92.81 168 ILE B N 1
ATOM 2842 C CA . ILE B 1 168 ? 2.258 17.094 11.719 1 92.81 168 ILE B CA 1
ATOM 2843 C C . ILE B 1 168 ? 1.189 17.578 12.703 1 92.81 168 ILE B C 1
ATOM 2845 O O . ILE B 1 168 ? 0.812 18.75 12.695 1 92.81 168 ILE B O 1
ATOM 2849 N N . MET B 1 169 ? 0.713 16.672 13.57 1 92.06 169 MET B N 1
ATOM 2850 C CA . MET B 1 169 ? -0.299 17.016 14.562 1 92.06 169 MET B CA 1
ATOM 2851 C C . MET B 1 169 ? 0.229 18.078 15.523 1 92.06 169 MET B C 1
ATOM 2853 O O . MET B 1 169 ? -0.511 18.984 15.93 1 92.06 169 MET B O 1
ATOM 2857 N N . ARG B 1 170 ? 1.442 17.953 15.828 1 88.88 170 ARG B N 1
ATOM 2858 C CA . ARG B 1 170 ? 2.061 18.938 16.703 1 88.88 170 ARG B CA 1
ATOM 2859 C C . ARG B 1 170 ? 2.133 20.312 16.031 1 88.88 170 ARG B C 1
ATOM 2861 O O . ARG B 1 170 ? 1.909 21.328 16.688 1 88.88 170 ARG B O 1
ATOM 2868 N N . ARG B 1 171 ? 2.379 20.359 14.828 1 85.44 171 ARG B N 1
ATOM 2869 C CA . ARG B 1 171 ? 2.441 21.609 14.07 1 85.44 171 ARG B CA 1
ATOM 2870 C C . ARG B 1 171 ? 1.083 22.297 14.039 1 85.44 171 ARG B C 1
ATOM 2872 O O . ARG B 1 171 ? 1 23.531 14.172 1 85.44 171 ARG B O 1
ATOM 2879 N N . VAL B 1 172 ? 0.138 21.516 13.852 1 85.38 172 VAL B N 1
ATOM 2880 C CA . VAL B 1 172 ? -1.206 22.062 13.703 1 85.38 172 VAL B CA 1
ATOM 2881 C C . VAL B 1 172 ? -1.721 22.547 15.055 1 85.38 172 VAL B C 1
ATOM 2883 O O . VAL B 1 172 ? -2.455 23.531 15.133 1 85.38 172 VAL B O 1
ATOM 2886 N N . GLN B 1 173 ? -1.413 21.828 16.094 1 82.06 173 GLN B N 1
ATOM 2887 C CA . GLN B 1 173 ? -1.846 22.219 17.438 1 82.06 173 GLN B CA 1
ATOM 2888 C C . GLN B 1 173 ? -1.236 23.562 17.844 1 82.06 173 GLN B C 1
ATOM 2890 O O . GLN B 1 173 ? -1.893 24.375 18.5 1 82.06 173 GLN B O 1
ATOM 2895 N N . VAL B 1 174 ? -0.071 23.766 17.516 1 71.69 174 VAL B N 1
ATOM 2896 C CA . VAL B 1 174 ? 0.588 25.016 17.844 1 71.69 174 VAL B CA 1
ATOM 2897 C C . VAL B 1 174 ? -0.097 26.172 17.109 1 71.69 174 VAL B C 1
ATOM 2899 O O . VAL B 1 174 ? -0.297 27.25 17.688 1 71.69 174 VAL B O 1
ATOM 2902 N N . THR B 1 175 ? -0.598 25.828 15.984 1 66.19 175 THR B N 1
ATOM 2903 C CA . THR B 1 175 ? -1.287 26.828 15.18 1 66.19 175 THR B CA 1
ATOM 2904 C C . THR B 1 175 ? -2.631 27.188 15.805 1 66.19 175 THR B C 1
ATOM 2906 O O . THR B 1 175 ? -3 28.359 15.859 1 66.19 175 THR B O 1
ATOM 2909 N N . ASP B 1 176 ? -3.316 26.266 16.312 1 67.75 176 ASP B N 1
ATOM 2910 C CA . ASP B 1 176 ? -4.633 26.484 16.906 1 67.75 176 ASP B CA 1
ATOM 2911 C C . ASP B 1 176 ? -4.527 27.266 18.219 1 67.75 176 ASP B C 1
ATOM 2913 O O . ASP B 1 176 ? -5.375 28.109 18.516 1 67.75 176 ASP B O 1
ATOM 2917 N N . LYS B 1 177 ? -3.566 27.078 18.984 1 68 177 LYS B N 1
ATOM 2918 C CA . LYS B 1 177 ? -3.363 27.797 20.234 1 68 177 LYS B CA 1
ATOM 2919 C C . LYS B 1 177 ? -2.982 29.25 19.969 1 68 177 LYS B C 1
ATOM 2921 O O . LYS B 1 177 ? -3.422 30.141 20.688 1 68 177 LYS B O 1
ATOM 2926 N N . ALA B 1 178 ? -2.297 29.469 18.984 1 63.06 178 ALA B N 1
ATOM 2927 C CA . ALA B 1 178 ? -1.875 30.828 18.656 1 63.06 178 ALA B CA 1
ATOM 2928 C C . ALA B 1 178 ? -3.059 31.672 18.203 1 63.06 178 ALA B C 1
ATOM 2930 O O . ALA B 1 178 ? -3.117 32.875 18.469 1 63.06 178 ALA B O 1
ATOM 2931 N N . LYS B 1 179 ? -4.012 31.094 17.625 1 64.44 179 LYS B N 1
ATOM 2932 C CA . LYS B 1 179 ? -5.191 31.812 17.156 1 64.44 179 LYS B CA 1
ATOM 2933 C C . LYS B 1 179 ? -6.148 32.125 18.312 1 64.44 179 LYS B C 1
ATOM 2935 O O . LYS B 1 179 ? -6.914 33.094 18.25 1 64.44 179 LYS B O 1
ATOM 2940 N N . SER B 1 180 ? -6.195 31.281 19.219 1 60.53 180 SER B N 1
ATOM 2941 C CA . SER B 1 180 ? -7.121 31.5 20.328 1 60.53 180 SER B CA 1
ATOM 2942 C C . SER B 1 180 ? -6.586 32.531 21.297 1 60.53 180 SER B C 1
ATOM 2944 O O . SER B 1 180 ? -7.328 33.031 22.156 1 60.53 180 SER B O 1
ATOM 2946 N N . GLN B 1 181 ? -5.379 33 21.172 1 52.47 181 GLN B N 1
ATOM 2947 C CA . GLN B 1 181 ? -4.879 34.094 22.016 1 52.47 181 GLN B CA 1
ATOM 2948 C C . GLN B 1 181 ? -4.977 35.438 21.297 1 52.47 181 GLN B C 1
ATOM 2950 O O . GLN B 1 181 ? -4.844 35.5 20.078 1 52.47 181 GLN B O 1
#

Sequence (362 aa):
MSALPRTWRDNAYLVISSIQLSAILLVDLVPFYPSSLYADPSSPLHFLQLLRDFYIQTYNDPYFVTPHDGLPSWFKLFTYIEIFYQLPMAIWMVYGFSRRTGTTPGFELAVLVFAVECALTTLTCIYDTLHWDPAVYSQAQKNVFIFNLYGPWVVIPALMGVDMCLRIMRRVQVTDKAKSQMSALPRTWRDNAYLVISSIQLSAILLVDLVPFYPSSLYADPSSPLHFLQLLRDFYIQTYNDPYFVTPHDGLPSWFKLFTYIEIFYQLPMAIWMVYGFSRRTGTTPGFELAVLVFAVECALTTLTCIYDTLHWDPAVYSQAQKNVFIFNLYGPWVVIPALMGVDMCLRIMRRVQVTDKAKSQ

pLDDT: mean 92.47, std 8.22, range [52.06, 98.75]

Organism: Colletotrichum graminicola (strain M1.001 / M2 / FGSC 10212) (NCBI:txid645133)

Solvent-accessible surface area (backbone atoms only — not comparable to full-atom values): 19230 Å² total; per-residue (Å²): 122,76,48,44,77,70,50,73,64,38,54,51,48,24,53,52,27,45,50,50,43,48,45,42,62,52,54,71,42,46,86,74,46,65,58,80,47,22,70,42,83,84,24,93,41,21,64,45,44,53,52,46,49,49,50,41,72,73,63,61,43,65,84,72,73,41,54,77,90,74,46,57,55,58,57,51,50,51,52,49,44,37,63,73,44,48,46,59,49,27,53,49,44,32,54,47,41,66,42,82,70,26,52,36,67,70,56,36,52,53,48,29,55,48,15,53,53,44,19,50,57,36,45,42,52,43,55,37,52,75,69,51,56,62,90,81,43,47,70,69,58,45,46,44,44,40,58,65,72,36,32,56,49,27,53,50,28,46,52,50,26,50,49,32,52,50,51,52,50,52,49,42,50,56,30,48,56,59,66,75,100,122,76,48,46,77,70,50,75,63,37,53,51,49,23,52,50,29,45,51,49,43,49,45,42,64,54,54,71,44,46,85,75,45,65,58,77,47,21,70,42,84,85,25,93,42,21,64,45,44,53,52,46,49,50,51,40,72,73,62,61,42,64,82,74,72,42,55,76,89,74,47,56,54,57,58,52,49,52,51,49,45,37,64,73,42,47,45,57,47,26,54,49,44,30,55,47,43,66,42,82,69,26,53,36,67,69,55,34,53,53,49,27,56,47,16,52,52,44,19,50,57,35,46,41,51,43,55,36,53,74,68,50,55,62,90,81,44,47,71,69,58,43,47,45,43,39,57,65,70,35,32,56,48,27,53,50,28,45,51,51,25,50,49,33,51,51,52,53,51,51,49,42,50,56,30,48,55,58,66,75,100

Secondary structure (DSSP, 8-state):
-PPBPP-HHHHHHHHHHHHHHHHIIIIITGGGS-GGGTTSTTSTTHHHHHHHHHHHHHH--HHHHS-GGGS-HHHHHHHHHIIIIIHHHHHHHHHHHH-TT-B-HHHHHHHHHHHHHHHHHHHHHHHHHTTS-TTTS-HHHHHIIIIIIITHHHHHHHHHHHHHHHHHHHHHHHHHHHHH-/-PPBPP-HHHHHHHHHHHHHHHHIIIIITGGGS-GGGTTSTTSTTHHHHHHHHHHHHHH--HHHHS-GGGS-HHHHHHHHHIIIIIHHHHHHHHHHHH-TT-B-HHHHHHHHHHHHHHHHHHHHHHHHHTTS-TTTS-HHHHHIIIIIIITHHHHHHHHHHHHHHHHHHHHHHHHHHHHH-

Radius of gyration: 23.0 Å; Cα contacts (8 Å, |Δi|>4): 373; chains: 2; bounding box: 72×68×46 Å

InterPro domains:
  IPR016964 Sigma intracellular receptor 2 [PIRSF031032] (9-174)
  IPR033118 EXPERA domain [PF05241] (47-164)
  IPR033118 EXPERA domain [PS51751] (9-161)
  IPR051987 Sigma-2 receptor-like [PTHR31204] (7-168)